Protein AF-A0A3P7FYL8-F1 (afdb_monomer)

Organism: Wuchereria bancrofti (NCBI:txid6293)

pLDDT: mean 84.25, std 17.52, range [26.73, 98.0]

Nearest PDB structures (foldseek):
  4d94-assembly1_A  TM=7.695E-01  e=3.735E-11  Anopheles gambiae
  4lnv-assembly3_C  TM=7.966E-01  e=2.700E-10  Anopheles gambiae
  2pn5-assembly1_A  TM=7.248E-01  e=1.031E-10  Anopheles gambiae
  4lnv-assembly2_B  TM=7.471E-01  e=4.141E-10  Anopheles gambiae
  6ysq-assembly2_F  TM=8.229E-01  e=5.953E-07  Homo sapiens

Secondary structure (DSSP, 8-state):
-HHHHHHHHHHHH--S--EEEEEEEETTEEEEEEEETTTTTS-EEEE-S-TTS--EEEEEEES--EEEEEEE---SPPPS-SSEEEEEEEEEEGGGTEEEEEEEEEE-STT---SSEEEEEEPPTTEEE-GGGHHHHTTSTTEEEEEEETTTTEEEEEES---SSPEEEEEEEEESS--SSPPPEEEEEEESS-TTSEEEEEE--SPPPPHHHH-TTTS----S---------------------EEEEEEE-

InterPro domains:
  IPR009048 Alpha-macroglobulin, receptor-binding [PF07677] (113-203)
  IPR009048 Alpha-macroglobulin, receptor-binding [SM01361] (114-203)
  IPR036595 Alpha-macroglobulin, receptor-binding domain superfamily [G3DSA:2.60.40.690] (84-227)
  IPR036595 Alpha-macroglobulin, receptor-binding domain superfamily [SSF49410] (95-209)
  IPR050473 Alpha-2-macroglobulin/Complement system [PTHR11412] (1-218)

Mean predicted aligned error: 10.81 Å

Radius of gyration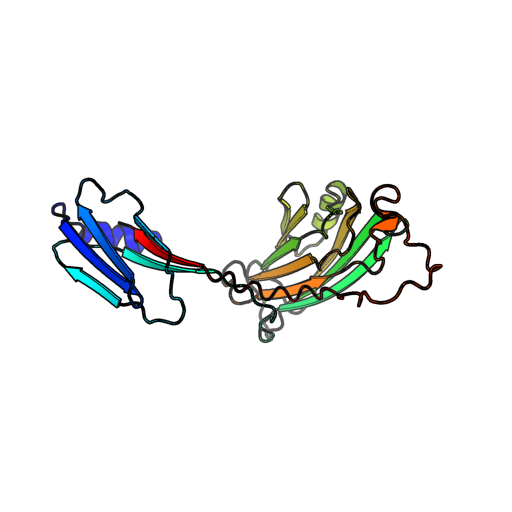: 25.75 Å; Cα contacts (8 Å, |Δi|>4): 480; chains: 1; bounding box: 57×66×54 Å

Sequence (253 aa):
MALQALAAYAARVYSPQLNISIMIMNGADKQNFEVTADNAMVLQSYQLTNLDKGLELNAQGNGIVLAQLQYSYHRTTMRDDVPFYCTKEVRELHSGNRLQLDLCCNYTKLDSRSNMAVAEIDALSGFRFDGDQLNDLMDISDLQRAELDNEDTRMNLYFNPIGSTPVCLSLYTDMVYQISEQKPAQVVLFDYYDPEQQVKTTYTAKQTRSLQDACPECWPAVEANEKSTGILSVRAEASSTISGTKLHVIILF

Foldseek 3Di:
DVVVVVVVVCVVQFDQADWKWKWKDFPPDIDIDTDGNVCQAPKDKDWDDHPVGDIDIDMDDDGDKDKDKDKDFDDPDDDPPFQKDKDWDWDADPNNQKIKIKMKMAGRDPPDWFAKKKKKWFAWPQKFWDPVCLVVCCPQPQWDDWDADDRRRMIMTIGHTGHRGIRIDMTMIGGRADDAPIDWIKMKMARPVHRVRIDIDTDDDPDGDHPCNRPVPVDPDDDPDDPDDDDDPPPPPPPPPVRVIIIMIIMHD

Structure (mmCIF, N/CA/C/O backbone):
data_AF-A0A3P7FYL8-F1
#
_entry.id   AF-A0A3P7FYL8-F1
#
loop_
_atom_site.group_PDB
_atom_site.id
_atom_site.type_symbol
_atom_site.label_atom_id
_atom_site.label_alt_id
_atom_site.label_comp_id
_atom_site.label_asym_id
_atom_site.label_entity_id
_atom_site.label_seq_id
_atom_site.pdbx_PDB_ins_code
_atom_site.Cartn_x
_atom_site.Cartn_y
_atom_site.Cartn_z
_atom_site.occupancy
_atom_site.B_iso_or_equiv
_atom_site.auth_seq_id
_atom_site.auth_comp_id
_atom_site.auth_asym_id
_atom_site.auth_atom_id
_atom_site.pdbx_PDB_model_num
ATOM 1 N N . MET A 1 1 ? -17.908 16.929 8.613 1.00 86.81 1 MET A N 1
ATOM 2 C CA . MET A 1 1 ? -19.304 17.275 8.981 1.00 86.81 1 MET A CA 1
ATOM 3 C C . MET A 1 1 ? -20.110 16.096 9.525 1.00 86.81 1 MET A C 1
ATOM 5 O O . MET A 1 1 ? -20.789 16.285 10.524 1.00 86.81 1 MET A O 1
ATOM 9 N N . ALA A 1 2 ? -20.040 14.893 8.935 1.00 92.94 2 ALA A N 1
ATOM 10 C CA . ALA A 1 2 ? -20.849 13.744 9.376 1.00 92.94 2 ALA A CA 1
ATOM 11 C C . ALA A 1 2 ? -20.708 13.410 10.878 1.00 92.94 2 ALA A C 1
ATOM 13 O O . ALA A 1 2 ? -21.711 13.324 11.581 1.00 92.94 2 ALA A O 1
ATOM 14 N N . LEU A 1 3 ? -19.475 13.321 11.397 1.00 93.00 3 LEU A N 1
ATOM 15 C CA . LEU A 1 3 ? -19.228 13.033 12.820 1.00 93.00 3 LEU A CA 1
ATOM 16 C C . LEU A 1 3 ? -19.794 14.103 13.766 1.00 93.00 3 LEU A C 1
ATOM 18 O O . LEU A 1 3 ? -20.297 13.771 14.832 1.00 93.00 3 LEU A O 1
ATOM 22 N N . GLN A 1 4 ? -19.768 15.378 13.371 1.00 94.00 4 GLN A N 1
ATOM 23 C CA . GLN A 1 4 ? -20.336 16.463 14.176 1.00 94.00 4 GLN A CA 1
ATOM 24 C C . GLN A 1 4 ? -21.862 16.347 14.273 1.00 94.00 4 GLN A C 1
ATOM 26 O O . GLN A 1 4 ? -22.425 16.530 15.350 1.00 94.00 4 GLN A O 1
ATOM 31 N N . ALA A 1 5 ? -22.531 16.020 13.163 1.00 94.81 5 ALA A N 1
ATOM 32 C CA . ALA A 1 5 ? -23.973 15.788 13.155 1.00 94.81 5 ALA A CA 1
ATOM 33 C C . ALA A 1 5 ? -24.348 14.566 14.008 1.00 94.81 5 ALA A C 1
ATOM 35 O O . ALA A 1 5 ? -25.289 14.639 14.797 1.00 94.81 5 ALA A O 1
ATOM 36 N N . LEU A 1 6 ? -23.574 13.479 13.908 1.00 91.81 6 LEU A N 1
ATOM 37 C CA . LEU A 1 6 ? -23.777 12.279 14.719 1.00 91.81 6 LEU A CA 1
ATOM 38 C C . LEU A 1 6 ? -23.573 12.561 16.214 1.00 91.81 6 LEU A C 1
ATOM 40 O O . LEU A 1 6 ? -24.395 12.142 17.019 1.00 91.81 6 LEU A O 1
ATOM 44 N N . ALA A 1 7 ? -22.545 13.328 16.583 1.00 91.56 7 ALA A N 1
ATOM 45 C CA . ALA A 1 7 ? -22.303 13.729 17.969 1.00 91.56 7 ALA A CA 1
ATOM 46 C C . ALA A 1 7 ? -23.435 14.611 18.524 1.00 91.56 7 ALA A C 1
ATOM 48 O O . ALA A 1 7 ? -23.903 14.400 19.642 1.00 91.56 7 ALA A O 1
ATOM 49 N N . ALA A 1 8 ? -23.921 15.574 17.734 1.00 93.69 8 ALA A N 1
ATOM 50 C CA . ALA A 1 8 ? -25.049 16.418 18.122 1.00 93.69 8 ALA A CA 1
ATOM 51 C C . ALA A 1 8 ? -26.346 15.611 18.292 1.00 93.69 8 ALA A C 1
ATOM 53 O O . ALA A 1 8 ? -27.122 15.883 19.208 1.00 93.69 8 ALA A O 1
ATOM 54 N N . TYR A 1 9 ? -26.571 14.611 17.435 1.00 91.25 9 TYR A N 1
ATOM 55 C CA . TYR A 1 9 ? -27.681 13.673 17.570 1.00 91.25 9 TYR A CA 1
ATOM 56 C C . TYR A 1 9 ? -27.527 12.811 18.826 1.00 91.25 9 TYR A C 1
ATOM 58 O O . TYR A 1 9 ? -28.438 12.790 19.649 1.00 91.25 9 TYR A O 1
ATOM 66 N N . ALA A 1 10 ? -26.362 12.186 19.027 1.00 87.75 10 ALA A N 1
ATOM 67 C CA . ALA A 1 10 ? -26.048 11.356 20.190 1.00 87.75 10 ALA A CA 1
ATOM 68 C C . ALA A 1 10 ? -26.296 12.104 21.509 1.00 87.75 10 ALA A C 1
ATOM 70 O O . ALA A 1 10 ? -26.964 11.580 22.395 1.00 87.75 10 ALA A O 1
ATOM 71 N N . ALA A 1 11 ? -25.886 13.374 21.599 1.00 87.88 11 ALA A N 1
ATOM 72 C CA . ALA A 1 11 ? -26.134 14.220 22.768 1.00 87.88 11 ALA A CA 1
ATOM 73 C C . ALA A 1 11 ? -27.629 14.446 23.078 1.00 87.88 11 ALA A C 1
ATOM 75 O O . ALA A 1 11 ? -27.977 14.781 24.208 1.00 87.88 11 ALA A O 1
ATOM 76 N N . ARG A 1 12 ? -28.524 14.291 22.093 1.00 88.69 12 ARG A N 1
ATOM 77 C CA . ARG A 1 12 ? -29.981 14.431 22.266 1.00 88.69 12 ARG A CA 1
ATOM 78 C C . ARG A 1 12 ? -30.679 13.126 22.617 1.00 88.69 12 ARG A C 1
ATOM 80 O O . ARG A 1 12 ? -31.740 13.175 23.230 1.00 88.69 12 ARG A O 1
ATOM 87 N N . VAL A 1 13 ? -30.122 11.996 22.197 1.00 85.94 13 VAL A N 1
ATOM 88 C CA . VAL A 1 13 ? -30.763 10.681 22.328 1.00 85.94 13 VAL A CA 1
ATOM 89 C C . VAL A 1 13 ? -30.134 9.800 23.408 1.00 85.94 13 VAL A C 1
ATOM 91 O O . VAL A 1 13 ? -30.700 8.767 23.756 1.00 85.94 13 VAL A O 1
ATOM 94 N N . TYR A 1 14 ? -28.984 10.206 23.951 1.00 80.81 14 TYR A N 1
ATOM 95 C CA . TYR A 1 14 ? -28.300 9.500 25.027 1.00 80.81 14 TYR A CA 1
ATOM 96 C C . TYR A 1 14 ? -29.210 9.308 26.249 1.00 80.81 14 TYR A C 1
ATOM 98 O O . TYR A 1 14 ? -29.800 10.259 26.767 1.00 80.81 14 TYR A O 1
ATOM 106 N N . SER A 1 15 ? -29.271 8.070 26.738 1.00 78.56 15 SER A N 1
ATOM 107 C CA . SER A 1 15 ? -29.950 7.697 27.977 1.00 78.56 15 SER A CA 1
ATOM 108 C C . SER A 1 15 ? -28.926 7.109 28.950 1.00 78.56 15 SER A C 1
ATOM 110 O O . SER A 1 15 ? -28.210 6.184 28.568 1.00 78.56 15 SER A O 1
ATOM 112 N N . PRO A 1 16 ? -28.867 7.572 30.214 1.00 77.69 16 PRO A N 1
ATOM 113 C CA . PRO A 1 16 ? -27.979 6.988 31.220 1.00 77.69 16 PRO A CA 1
ATOM 114 C C . PRO A 1 16 ? -28.389 5.560 31.620 1.00 77.69 16 PRO A C 1
ATOM 116 O O . PRO A 1 16 ? -27.599 4.838 32.220 1.00 77.69 16 PRO A O 1
ATOM 119 N N . GLN A 1 17 ? -29.621 5.145 31.308 1.00 83.19 17 GLN A N 1
ATOM 120 C CA . GLN A 1 17 ? -30.130 3.801 31.584 1.00 83.19 17 GLN A CA 1
ATOM 121 C C . GLN A 1 17 ? -29.949 2.906 30.354 1.00 83.19 17 GLN A C 1
ATOM 123 O O . GLN A 1 17 ? -30.920 2.586 29.667 1.00 83.19 17 GLN A O 1
ATOM 128 N N . LEU A 1 18 ? -28.698 2.538 30.069 1.00 85.50 18 LEU A N 1
ATOM 129 C CA . LEU A 1 18 ? -28.350 1.618 28.990 1.00 85.50 18 LEU A CA 1
ATOM 130 C C . LEU A 1 18 ? -28.421 0.170 29.492 1.00 85.50 18 LEU A C 1
ATOM 132 O O . LEU A 1 18 ? -27.685 -0.211 30.402 1.00 85.50 18 LEU A O 1
ATOM 136 N N . ASN A 1 19 ? -29.323 -0.614 28.910 1.00 90.38 19 ASN A N 1
ATOM 137 C CA . ASN A 1 19 ? -29.447 -2.050 29.133 1.00 90.38 19 ASN A CA 1
ATOM 138 C C . ASN A 1 19 ? -30.068 -2.689 27.884 1.00 90.38 19 ASN A C 1
ATOM 140 O O . ASN A 1 19 ? -31.291 -2.664 27.726 1.00 90.38 19 ASN A O 1
ATOM 144 N N . ILE A 1 20 ? -29.230 -3.192 26.975 1.00 90.31 20 ILE A N 1
ATOM 145 C CA . ILE A 1 20 ? -29.654 -3.810 25.713 1.00 90.31 20 ILE A CA 1
ATOM 146 C C . ILE A 1 20 ? -28.999 -5.179 25.561 1.00 90.31 20 ILE A C 1
ATOM 148 O O . ILE A 1 20 ? -27.778 -5.291 25.585 1.00 90.31 20 ILE A O 1
ATOM 152 N N . SER A 1 21 ? -29.820 -6.188 25.292 1.00 92.75 21 SER A N 1
ATOM 153 C CA . SER A 1 21 ? -29.399 -7.511 24.846 1.00 92.75 21 SER A CA 1
ATOM 154 C C . SER A 1 21 ? -29.530 -7.606 23.326 1.00 92.75 21 SER A C 1
ATOM 156 O O . SER A 1 21 ? -30.602 -7.345 22.774 1.00 92.75 21 SER A O 1
ATOM 158 N N . ILE A 1 22 ? -28.448 -7.955 22.634 1.00 92.00 22 ILE A N 1
ATOM 159 C CA . ILE A 1 22 ? -28.399 -8.137 21.180 1.00 92.00 22 ILE A CA 1
ATOM 160 C C . ILE A 1 22 ? -28.046 -9.589 20.885 1.00 92.00 22 ILE A C 1
ATOM 162 O O . ILE A 1 22 ? -26.945 -10.042 21.184 1.00 92.00 22 ILE A O 1
ATOM 166 N N . MET A 1 23 ? -28.965 -10.309 20.253 1.00 92.75 23 MET A N 1
ATOM 167 C CA . MET A 1 23 ? -28.769 -11.672 19.778 1.00 92.75 23 MET A CA 1
ATOM 168 C C . MET A 1 23 ? -28.474 -11.661 18.280 1.00 92.75 23 MET A C 1
ATOM 170 O O . MET A 1 23 ? -29.293 -11.213 17.476 1.00 92.75 23 MET A O 1
ATOM 174 N N . ILE A 1 24 ? -27.308 -12.181 17.916 1.00 91.88 24 ILE A N 1
ATOM 175 C CA . ILE A 1 24 ? -26.850 -12.387 16.546 1.00 91.88 24 ILE A CA 1
ATOM 176 C C . ILE A 1 24 ? -27.034 -13.856 16.193 1.00 91.88 24 ILE A C 1
ATOM 178 O O . ILE A 1 24 ? -26.552 -14.728 16.916 1.00 91.88 24 ILE A O 1
ATOM 182 N N . MET A 1 25 ? -27.695 -14.134 15.074 1.00 91.06 25 MET A N 1
ATOM 183 C CA . MET A 1 25 ? -27.858 -15.484 14.543 1.00 91.06 25 MET A CA 1
ATOM 184 C C . MET A 1 25 ? -27.278 -15.559 13.130 1.00 91.06 25 MET A C 1
ATOM 186 O O . MET A 1 25 ? -27.631 -14.765 12.259 1.00 91.06 25 MET A O 1
ATOM 190 N N . ASN A 1 26 ? -26.386 -16.524 12.902 1.00 91.19 26 ASN A N 1
ATOM 191 C CA . ASN A 1 26 ? -25.767 -16.788 11.604 1.00 91.19 26 ASN A CA 1
ATOM 192 C C . ASN A 1 26 ? -25.750 -18.304 11.343 1.00 91.19 26 ASN A C 1
ATOM 194 O O . ASN A 1 26 ? -24.778 -19.010 11.605 1.00 91.19 26 ASN A O 1
ATOM 198 N N . GLY A 1 27 ? -26.879 -18.828 10.858 1.00 87.25 27 GLY A N 1
ATOM 199 C CA . GLY A 1 27 ? -27.088 -20.271 10.723 1.00 87.25 27 GLY A CA 1
ATOM 200 C C . GLY A 1 27 ? -27.333 -20.944 12.078 1.00 87.25 27 GLY A C 1
ATOM 201 O O . GLY A 1 27 ? -28.290 -20.606 12.771 1.00 87.25 27 GLY A O 1
ATOM 202 N N . ALA A 1 28 ? -26.500 -21.926 12.433 1.00 88.44 28 ALA A N 1
ATOM 203 C CA . ALA A 1 28 ? -26.574 -22.594 13.737 1.00 88.44 28 ALA A CA 1
ATOM 204 C C . ALA A 1 28 ? -25.920 -21.771 14.860 1.00 88.44 28 ALA A C 1
ATOM 206 O O . ALA A 1 28 ? -26.225 -21.983 16.035 1.00 88.44 28 ALA A O 1
ATOM 207 N N . ASP A 1 29 ? -25.048 -20.831 14.492 1.00 89.56 29 ASP A N 1
ATOM 208 C CA . ASP A 1 29 ? -24.284 -20.039 15.440 1.00 89.56 29 ASP A CA 1
ATOM 209 C C . ASP A 1 29 ? -25.134 -18.903 16.006 1.00 89.56 29 ASP A C 1
ATOM 211 O O . ASP A 1 29 ? -25.834 -18.188 15.279 1.00 89.56 29 ASP A O 1
ATOM 215 N N . LYS A 1 30 ? -25.076 -18.761 17.332 1.00 91.00 30 LYS A N 1
ATOM 216 C CA . LYS A 1 30 ? -25.771 -17.725 18.091 1.00 91.00 30 LYS A CA 1
ATOM 217 C C . LYS A 1 30 ? -24.779 -17.027 19.003 1.00 91.00 30 LYS A C 1
ATOM 219 O O . LYS A 1 30 ? -24.086 -17.694 19.767 1.00 91.00 30 LYS A O 1
ATOM 224 N N . GLN A 1 31 ? -24.759 -15.703 18.955 1.00 91.81 31 GLN A N 1
ATOM 225 C CA . GLN A 1 31 ? -23.942 -14.879 19.834 1.00 91.81 31 GLN A CA 1
ATOM 226 C C . GLN A 1 31 ? -24.817 -13.826 20.502 1.00 91.81 31 GLN A C 1
ATOM 228 O O . GLN A 1 31 ? -25.506 -13.076 19.818 1.00 91.81 31 GLN A O 1
ATOM 233 N N . ASN A 1 32 ? -24.751 -13.744 21.829 1.00 92.12 32 ASN A N 1
ATOM 234 C CA . ASN A 1 32 ? -25.432 -12.703 22.589 1.00 92.12 32 ASN A CA 1
ATOM 235 C C . ASN A 1 32 ? -24.426 -11.651 23.051 1.00 92.12 32 ASN A C 1
ATOM 237 O O . ASN A 1 32 ? -23.332 -11.984 23.511 1.00 92.12 32 ASN A O 1
ATOM 241 N N . PHE A 1 33 ? -24.825 -10.391 22.957 1.00 91.44 33 PHE A N 1
ATOM 242 C CA . PHE A 1 33 ? -24.126 -9.243 23.508 1.00 91.44 33 PHE A CA 1
ATOM 243 C C . PHE A 1 33 ? -25.031 -8.554 24.513 1.00 91.44 33 PHE A C 1
ATOM 245 O O . PHE A 1 33 ? -26.138 -8.156 24.171 1.00 91.44 33 PHE A O 1
ATOM 252 N N . GLU A 1 34 ? -24.547 -8.396 25.736 1.00 91.19 34 GLU A N 1
ATOM 253 C CA . GLU A 1 34 ? -25.220 -7.609 26.764 1.00 91.19 34 GLU A CA 1
ATOM 254 C C . GLU A 1 34 ? -24.495 -6.279 26.893 1.00 91.19 34 GLU A C 1
ATOM 256 O O . GLU A 1 34 ? -23.290 -6.242 27.148 1.00 91.19 34 GLU A O 1
ATOM 261 N N . VAL A 1 35 ? -25.225 -5.192 26.695 1.00 89.00 35 VAL A N 1
ATOM 262 C CA . VAL A 1 35 ? -24.707 -3.831 26.707 1.00 89.00 35 VAL A CA 1
ATOM 263 C C . VAL A 1 35 ? -25.305 -3.097 27.899 1.00 89.00 35 VAL A C 1
ATOM 265 O O . VAL A 1 35 ? -26.510 -2.852 27.949 1.00 89.00 35 VAL A O 1
ATOM 268 N N . THR A 1 36 ? -24.452 -2.712 28.840 1.00 88.75 36 THR A N 1
ATOM 269 C CA . THR A 1 36 ? -24.786 -1.938 30.037 1.00 88.75 36 THR A CA 1
ATOM 270 C C . THR A 1 36 ? -23.957 -0.658 30.087 1.00 88.75 36 THR A C 1
ATOM 272 O O . THR A 1 36 ? -22.972 -0.518 29.367 1.00 88.75 36 THR A O 1
ATOM 275 N N . ALA A 1 37 ? -24.308 0.281 30.968 1.00 86.50 37 ALA A N 1
ATOM 276 C CA . ALA A 1 37 ? -23.524 1.507 31.161 1.00 86.50 37 ALA A CA 1
ATOM 277 C C . ALA A 1 37 ? -22.035 1.246 31.492 1.00 86.50 37 ALA A C 1
ATOM 279 O O . ALA A 1 37 ? -21.186 2.065 31.149 1.00 86.50 37 ALA A O 1
ATOM 280 N N . ASP A 1 38 ? -21.711 0.099 32.100 1.00 87.06 38 ASP A N 1
ATOM 281 C CA . ASP A 1 38 ? -20.341 -0.263 32.489 1.00 87.06 38 ASP A CA 1
ATOM 282 C C . ASP A 1 38 ? -19.474 -0.716 31.304 1.00 87.06 38 ASP A C 1
ATOM 284 O O . ASP A 1 38 ? -18.256 -0.544 31.324 1.00 87.06 38 ASP A O 1
ATOM 288 N N . ASN A 1 39 ? -20.082 -1.304 30.266 1.00 88.62 39 ASN A N 1
ATOM 289 C CA . ASN A 1 39 ? -19.370 -1.794 29.081 1.00 88.62 39 ASN A CA 1
ATOM 290 C C . ASN A 1 39 ? -19.687 -1.001 27.803 1.00 88.62 39 ASN A C 1
ATOM 292 O O . ASN A 1 39 ? -19.140 -1.310 26.746 1.00 88.62 39 ASN A O 1
ATOM 296 N N . ALA A 1 40 ? -20.477 0.068 27.926 1.00 80.88 40 ALA A N 1
ATOM 297 C CA . ALA A 1 40 ? -20.888 0.976 26.861 1.00 80.88 40 ALA A CA 1
ATOM 298 C C . ALA A 1 40 ? -19.744 1.730 26.173 1.00 80.88 40 ALA A C 1
ATOM 300 O O . ALA A 1 40 ? -20.001 2.583 2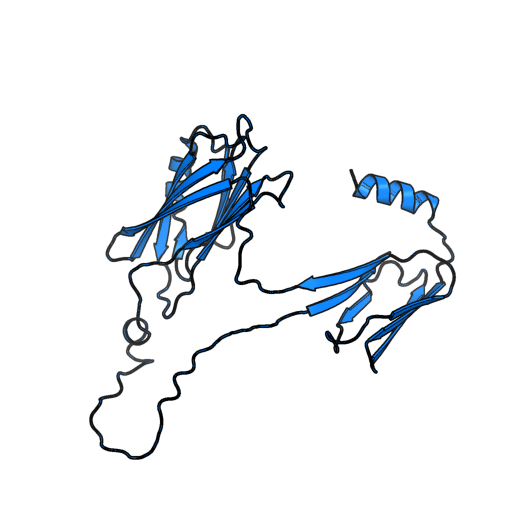5.351 1.00 80.88 40 ALA A O 1
ATOM 301 N N . MET A 1 41 ? -18.477 1.517 26.510 1.00 80.56 41 MET A N 1
ATOM 302 C CA . MET A 1 41 ? -17.349 2.081 25.751 1.00 80.56 41 MET A CA 1
ATOM 303 C C . MET A 1 41 ? -16.382 0.994 25.275 1.00 80.56 41 MET A C 1
ATOM 305 O O . MET A 1 41 ? -15.355 1.289 24.666 1.00 80.56 41 MET A O 1
ATOM 309 N N . VAL A 1 42 ? -16.694 -0.272 25.559 1.00 85.44 42 VAL A N 1
ATOM 310 C CA . VAL A 1 42 ? -15.826 -1.412 25.280 1.00 85.44 42 VAL A CA 1
ATOM 311 C C . VAL A 1 42 ? -16.265 -2.066 23.983 1.00 85.44 42 VAL A C 1
ATOM 313 O O . VAL A 1 42 ? -17.350 -2.629 23.911 1.00 85.44 42 VAL A O 1
ATOM 316 N N . LEU A 1 43 ? -15.395 -2.047 22.977 1.00 85.81 43 LEU A N 1
ATOM 317 C CA . LEU A 1 43 ? -15.640 -2.688 21.689 1.00 85.81 43 LEU A CA 1
ATOM 318 C C . LEU A 1 43 ? -16.112 -4.141 21.857 1.00 85.81 43 LEU A C 1
ATOM 320 O O . LEU A 1 43 ? -15.390 -4.978 22.399 1.00 85.81 43 LEU A O 1
ATOM 324 N N . GLN A 1 44 ? -17.294 -4.443 21.325 1.00 86.19 44 GLN A N 1
ATOM 325 C CA . GLN A 1 44 ? -17.815 -5.802 21.225 1.00 86.19 44 GLN A CA 1
ATOM 326 C C . GLN A 1 44 ? -17.771 -6.228 19.759 1.00 86.19 44 GLN A C 1
ATOM 328 O O . GLN A 1 44 ? -18.279 -5.516 18.888 1.00 86.19 44 GLN A O 1
ATOM 333 N N . SER A 1 45 ? -17.142 -7.369 19.471 1.00 89.69 45 SER A N 1
ATOM 334 C CA . SER A 1 45 ? -17.048 -7.869 18.100 1.00 89.69 45 SER A CA 1
ATOM 335 C C . SER A 1 45 ? -17.301 -9.365 17.998 1.00 89.69 45 SER A C 1
ATOM 337 O O . SER A 1 45 ? -16.971 -10.128 18.904 1.00 89.69 45 SER A O 1
ATOM 339 N N . TYR A 1 46 ? -17.907 -9.773 16.886 1.00 88.75 46 TYR A N 1
ATOM 340 C CA . TYR A 1 46 ? -18.146 -11.174 16.560 1.00 88.75 46 TYR A CA 1
ATOM 341 C C . TYR A 1 46 ? -17.749 -11.452 15.115 1.00 88.75 46 TYR A C 1
ATOM 343 O O . TYR A 1 46 ? -18.203 -10.766 14.194 1.00 88.75 46 TYR A O 1
ATOM 351 N N . GLN A 1 47 ? -16.907 -12.465 14.920 1.00 89.19 47 GLN A N 1
ATOM 352 C CA . GLN A 1 47 ? -16.542 -12.940 13.594 1.00 89.19 47 GLN A CA 1
ATOM 353 C C . GLN A 1 47 ? -17.563 -13.977 13.128 1.00 89.19 47 GLN A C 1
ATOM 355 O O . GLN A 1 47 ? -17.758 -14.997 13.785 1.00 89.19 47 GLN A O 1
ATOM 360 N N . LEU A 1 48 ? -18.179 -13.727 11.972 1.00 87.75 48 LEU A N 1
ATOM 361 C CA . LEU A 1 48 ? -19.107 -14.684 11.377 1.00 87.75 48 LEU A CA 1
ATOM 362 C C .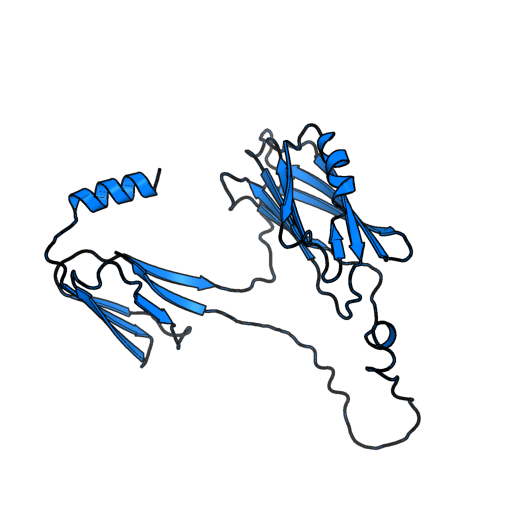 LEU A 1 48 ? -18.355 -15.896 10.824 1.00 87.75 48 LEU A C 1
ATOM 364 O O . LEU A 1 48 ? -17.310 -15.765 10.183 1.00 87.75 48 LEU A O 1
ATOM 368 N N . THR A 1 49 ? -18.928 -17.068 11.055 1.00 86.19 49 THR A N 1
ATOM 369 C CA . THR A 1 49 ? -18.440 -18.382 10.620 1.00 86.19 49 THR A CA 1
ATOM 370 C C . THR A 1 49 ? -19.091 -18.814 9.307 1.00 86.19 49 THR A C 1
ATOM 372 O O . THR A 1 49 ? -18.406 -19.325 8.424 1.00 86.19 49 THR A O 1
ATOM 375 N N . ASN A 1 50 ? -20.397 -18.571 9.143 1.00 85.00 50 ASN A N 1
ATOM 376 C CA . ASN A 1 50 ? -21.181 -19.013 7.991 1.00 85.00 50 ASN A CA 1
ATOM 377 C C . ASN A 1 50 ? -21.500 -17.839 7.057 1.00 85.00 50 ASN A C 1
ATOM 379 O O . ASN A 1 50 ? -22.574 -17.237 7.119 1.00 85.00 50 ASN A O 1
ATOM 383 N N . LEU A 1 51 ? -20.578 -17.541 6.143 1.00 84.50 51 LEU A N 1
ATOM 384 C CA . LEU A 1 51 ? -20.729 -16.438 5.183 1.00 84.50 51 LEU A CA 1
ATOM 385 C C . LEU A 1 51 ? -21.848 -16.665 4.150 1.00 84.50 51 LEU A C 1
ATOM 387 O O . LEU A 1 51 ? -22.364 -15.701 3.594 1.00 84.50 51 LEU A O 1
ATOM 391 N N . ASP A 1 52 ? -22.257 -17.919 3.936 1.00 85.31 52 ASP A N 1
ATOM 392 C CA . ASP A 1 52 ? -23.338 -18.287 3.008 1.00 85.31 52 ASP A CA 1
ATOM 393 C C . ASP A 1 52 ? -24.738 -18.222 3.645 1.00 85.31 52 ASP A C 1
ATOM 395 O O . ASP A 1 52 ? -25.749 -18.490 2.988 1.00 85.31 52 ASP A O 1
ATOM 399 N N . LYS A 1 53 ? -24.826 -17.937 4.949 1.00 88.19 53 LYS A N 1
ATOM 400 C CA . LYS A 1 53 ? -26.092 -17.854 5.685 1.00 88.19 53 LYS A CA 1
ATOM 401 C C . LYS A 1 53 ? -26.451 -16.402 5.963 1.00 88.19 53 LYS A C 1
ATOM 403 O O . LYS A 1 53 ? -25.586 -15.559 6.176 1.00 88.19 53 LYS A O 1
ATOM 408 N N . GLY A 1 54 ? -27.755 -16.133 6.001 1.00 87.50 54 GLY A N 1
ATOM 409 C CA . GLY A 1 54 ? -28.272 -14.843 6.444 1.00 87.50 54 GLY A CA 1
ATOM 410 C C . GLY A 1 54 ? -27.806 -14.499 7.862 1.00 87.50 54 GLY A C 1
ATOM 411 O O . GLY A 1 54 ? -27.487 -15.380 8.665 1.00 87.50 54 GLY A O 1
ATOM 412 N N . LEU A 1 55 ? -27.765 -13.201 8.142 1.00 90.06 55 LEU A N 1
ATOM 413 C CA . LEU A 1 55 ? -27.482 -12.639 9.455 1.00 90.06 55 LEU A CA 1
ATOM 414 C C . LEU A 1 55 ? -28.784 -12.066 10.019 1.00 90.06 55 LEU A C 1
ATOM 416 O O . LEU A 1 55 ? -29.364 -11.165 9.415 1.00 90.06 55 LEU A O 1
ATOM 420 N N . GLU A 1 56 ? -29.224 -12.563 11.170 1.00 90.56 56 GLU A N 1
ATOM 421 C CA . GLU A 1 56 ? -30.363 -12.008 11.906 1.00 90.56 56 GLU A CA 1
ATOM 422 C C . GLU A 1 56 ? -29.863 -11.336 13.188 1.00 90.56 56 GLU A C 1
ATOM 424 O O . GLU A 1 56 ? -29.051 -11.901 13.924 1.00 90.56 56 GLU A O 1
ATOM 429 N N . LEU A 1 57 ? -30.339 -10.116 13.444 1.00 90.69 57 LEU A N 1
ATOM 430 C CA . LEU A 1 57 ? -29.991 -9.307 14.611 1.00 90.69 57 LEU A CA 1
ATOM 431 C C . LEU A 1 57 ? -31.276 -8.954 15.359 1.00 90.69 57 LEU A C 1
ATOM 433 O O . LEU A 1 57 ? -32.124 -8.241 14.828 1.00 90.69 57 LEU A O 1
ATOM 437 N N . ASN A 1 58 ? -31.406 -9.431 16.595 1.00 92.44 58 ASN A N 1
ATOM 438 C CA . ASN A 1 58 ? -32.533 -9.123 17.468 1.00 92.44 58 ASN A CA 1
ATOM 439 C C . ASN A 1 58 ? -32.036 -8.356 18.690 1.00 92.44 58 ASN A C 1
ATOM 441 O O . ASN A 1 58 ? -31.253 -8.890 19.469 1.00 92.44 58 ASN A O 1
ATOM 445 N N . ALA A 1 59 ? -32.504 -7.122 18.866 1.00 91.75 59 ALA A N 1
ATOM 446 C CA . ALA A 1 59 ? -32.168 -6.284 20.012 1.00 91.75 59 ALA A CA 1
ATOM 447 C C . ALA A 1 59 ? -33.384 -6.112 20.930 1.00 91.75 59 ALA A C 1
ATOM 449 O O . ALA A 1 59 ? -34.493 -5.858 20.458 1.00 91.75 59 ALA A O 1
ATOM 450 N N . GLN A 1 60 ? -33.179 -6.241 22.239 1.00 93.12 60 GLN A N 1
ATOM 451 C CA . GLN A 1 60 ? -34.207 -6.057 23.263 1.00 93.12 60 GLN A CA 1
ATOM 452 C C . GLN A 1 60 ? -33.639 -5.251 24.431 1.00 93.12 60 GLN A C 1
ATOM 454 O O . GLN A 1 60 ? -32.508 -5.486 24.843 1.00 93.12 60 GLN A O 1
ATOM 459 N N . GLY A 1 61 ? -34.418 -4.317 24.981 1.00 91.38 61 GLY A N 1
ATOM 460 C CA . GLY A 1 61 ? -34.012 -3.509 26.134 1.00 91.38 61 GLY A CA 1
ATOM 461 C C . GLY A 1 61 ? -34.219 -2.009 25.930 1.00 91.38 61 GLY A C 1
ATOM 462 O O . GLY A 1 61 ? -35.072 -1.597 25.145 1.00 91.38 61 GLY A O 1
ATOM 463 N N . ASN A 1 62 ? -33.457 -1.196 26.663 1.00 87.56 62 ASN A N 1
ATOM 464 C CA . ASN A 1 62 ? -33.518 0.264 26.630 1.00 87.56 62 ASN A CA 1
ATOM 465 C C . ASN A 1 62 ? -32.132 0.857 26.360 1.00 87.56 62 ASN A C 1
ATOM 467 O O . ASN A 1 62 ? -31.166 0.534 27.051 1.00 87.56 62 ASN A O 1
ATOM 471 N N . GLY A 1 63 ? -32.040 1.734 25.364 1.00 86.00 63 GLY A N 1
ATOM 472 C CA . GLY A 1 63 ? -30.790 2.368 24.975 1.00 86.00 63 GLY A CA 1
ATOM 473 C C . GLY A 1 63 ? -30.659 2.570 23.473 1.00 86.00 63 GLY A C 1
ATOM 474 O O . GLY A 1 63 ? -31.606 2.371 22.713 1.00 86.00 63 GLY A O 1
ATOM 475 N N . ILE A 1 64 ? -29.452 2.932 23.049 1.00 83.50 64 ILE A N 1
ATOM 476 C CA . ILE A 1 64 ? -29.078 3.062 21.642 1.00 83.50 64 ILE A CA 1
ATOM 477 C C . ILE A 1 64 ? -27.749 2.355 21.451 1.00 83.50 64 ILE A C 1
ATOM 479 O O . ILE A 1 64 ? -26.850 2.492 22.274 1.00 83.50 64 ILE A O 1
ATOM 483 N N . VAL A 1 65 ? -27.651 1.584 20.373 1.00 83.00 65 VAL A N 1
ATOM 484 C CA . VAL A 1 65 ? -26.448 0.839 20.012 1.00 83.00 65 VAL A CA 1
ATOM 485 C C . VAL A 1 65 ? -26.214 0.973 18.513 1.00 83.00 65 VAL A C 1
ATOM 487 O O . VAL A 1 65 ? -27.159 0.885 17.725 1.00 83.00 65 VAL A O 1
ATOM 490 N N . LEU A 1 66 ? -24.957 1.164 18.113 1.00 85.31 66 LEU A N 1
ATOM 491 C CA . LEU A 1 66 ? -24.541 1.162 16.717 1.00 85.31 66 LEU A CA 1
ATOM 492 C C . LEU A 1 66 ? -23.955 -0.207 16.361 1.00 85.31 66 LEU A C 1
ATOM 494 O O . LEU A 1 66 ? -22.820 -0.511 16.714 1.00 85.31 66 LEU A O 1
ATOM 498 N N . ALA A 1 67 ? -24.712 -1.023 15.630 1.00 86.75 67 ALA A N 1
ATOM 499 C CA . ALA A 1 67 ? -24.209 -2.268 15.055 1.00 86.75 67 ALA A CA 1
ATOM 500 C C . ALA A 1 67 ? -23.711 -2.028 13.622 1.00 86.75 67 ALA A C 1
ATOM 502 O O . ALA A 1 67 ? -24.439 -1.504 12.779 1.00 86.75 67 ALA A O 1
ATOM 503 N N . GLN A 1 68 ? -22.473 -2.420 13.339 1.00 89.38 68 GLN A N 1
ATOM 504 C CA . GLN A 1 68 ? -21.829 -2.293 12.035 1.00 89.38 68 GLN A CA 1
ATOM 505 C C . GLN A 1 68 ? -21.409 -3.661 11.520 1.00 89.38 68 GLN A C 1
ATOM 507 O O . GLN A 1 68 ? -20.844 -4.457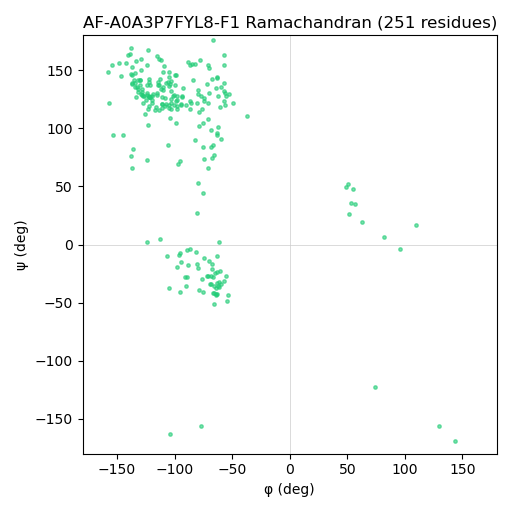 12.263 1.00 89.38 68 GLN A O 1
ATOM 512 N N . LEU A 1 69 ? -21.637 -3.912 10.233 1.00 88.94 69 LEU A N 1
ATOM 513 C CA . LEU A 1 69 ? -21.107 -5.083 9.549 1.00 88.94 69 LEU A CA 1
ATOM 514 C C . LEU A 1 69 ? -19.911 -4.672 8.694 1.00 88.94 69 LEU A C 1
ATOM 516 O O . LEU A 1 69 ? -20.053 -3.901 7.748 1.00 88.94 69 LEU A O 1
ATOM 520 N N . GLN A 1 70 ? -18.739 -5.198 9.020 1.00 89.38 70 GLN A N 1
ATOM 521 C CA . GLN A 1 70 ? -17.509 -4.961 8.279 1.00 89.38 70 GLN A CA 1
AT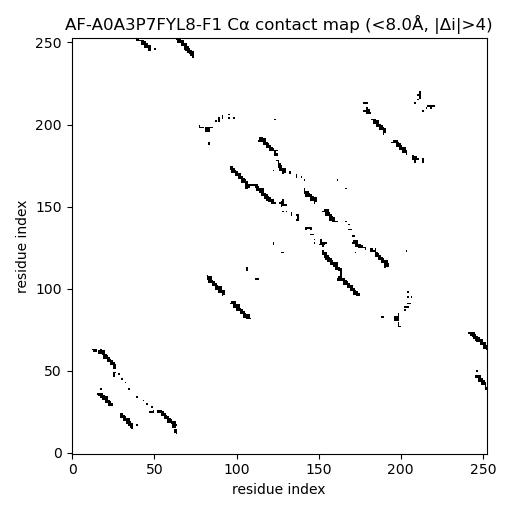OM 522 C C . GLN A 1 70 ? -17.155 -6.188 7.458 1.00 89.38 70 GLN A C 1
ATOM 524 O O . GLN A 1 70 ? -17.228 -7.303 7.965 1.00 89.38 70 GLN A O 1
ATOM 529 N N . TYR A 1 71 ? -16.755 -5.979 6.207 1.00 87.44 71 TYR A N 1
ATOM 530 C CA . TYR A 1 71 ? -16.312 -7.037 5.313 1.00 87.44 71 TYR A CA 1
ATOM 531 C C . TYR A 1 71 ? -15.039 -6.618 4.583 1.00 87.44 71 TYR A C 1
ATOM 533 O O . TYR A 1 71 ? -14.888 -5.466 4.183 1.00 87.44 71 TYR A O 1
ATOM 541 N N . SER A 1 72 ? -14.123 -7.562 4.402 1.00 87.19 72 SER A N 1
ATOM 542 C CA . SER A 1 72 ? -12.926 -7.388 3.576 1.00 87.19 72 SER A CA 1
ATOM 543 C C . SER A 1 72 ? -12.914 -8.455 2.496 1.00 87.19 72 SER A C 1
ATOM 545 O O . SER A 1 72 ? -13.354 -9.567 2.753 1.00 87.19 72 SER A O 1
ATOM 547 N N . TYR A 1 73 ? -12.479 -8.130 1.284 1.00 86.06 73 TYR A N 1
ATOM 548 C CA . TYR A 1 73 ? -12.483 -9.054 0.153 1.00 86.06 73 TYR A CA 1
ATOM 549 C C . TYR A 1 73 ? -11.413 -8.660 -0.864 1.00 86.06 73 TYR A C 1
ATOM 551 O O . TYR A 1 73 ? -11.037 -7.494 -0.971 1.00 86.06 73 TYR A O 1
ATOM 559 N N . HIS A 1 74 ? -10.940 -9.640 -1.632 1.00 85.25 74 HIS A N 1
ATOM 560 C CA . HIS A 1 74 ? -9.989 -9.416 -2.716 1.00 85.25 74 HIS A CA 1
ATOM 561 C C . HIS A 1 74 ? -10.730 -9.380 -4.049 1.00 85.25 74 HIS A C 1
ATOM 563 O O . HIS A 1 74 ? -11.603 -10.208 -4.312 1.00 85.25 74 HIS A O 1
ATOM 569 N N . ARG A 1 75 ? -10.367 -8.426 -4.906 1.00 81.50 75 ARG A N 1
ATOM 570 C CA . ARG A 1 75 ? -10.880 -8.316 -6.273 1.00 81.50 75 ARG A CA 1
ATOM 571 C C . ARG A 1 75 ? -9.726 -8.359 -7.252 1.00 81.50 75 ARG A C 1
ATOM 573 O O . ARG A 1 75 ? -8.705 -7.721 -7.027 1.00 81.50 75 ARG A O 1
ATOM 580 N N . THR A 1 76 ? -9.931 -9.059 -8.357 1.00 75.62 76 THR A N 1
ATOM 581 C CA . THR A 1 76 ? -8.992 -9.095 -9.484 1.00 75.62 76 THR A CA 1
ATOM 582 C C . THR A 1 76 ? -9.381 -8.126 -10.598 1.00 75.62 76 THR A C 1
ATOM 584 O O . THR A 1 76 ? -8.534 -7.765 -11.407 1.00 75.62 76 THR A O 1
ATOM 587 N N . THR A 1 77 ? -10.644 -7.688 -10.642 1.00 70.06 77 THR A N 1
ATOM 588 C CA . THR A 1 77 ? -11.159 -6.761 -11.656 1.00 70.06 77 THR A CA 1
ATOM 589 C C . THR A 1 77 ? -11.307 -5.350 -11.100 1.00 70.06 77 THR A C 1
ATOM 591 O O . THR A 1 77 ? -11.888 -5.139 -10.026 1.00 70.06 77 THR A O 1
ATOM 594 N N . MET A 1 78 ? -10.793 -4.384 -11.858 1.00 69.38 78 MET A N 1
ATOM 595 C CA . MET A 1 78 ? -10.961 -2.956 -11.601 1.00 69.38 78 MET A CA 1
ATOM 596 C C . MET A 1 78 ? -12.247 -2.460 -12.280 1.00 69.38 78 MET A C 1
ATOM 598 O O . MET A 1 78 ? -12.770 -3.115 -13.179 1.00 69.38 78 MET A O 1
ATOM 602 N N . ARG A 1 79 ? -12.822 -1.351 -11.797 1.00 70.00 79 ARG A N 1
ATOM 603 C CA . ARG A 1 79 ? -13.907 -0.674 -12.524 1.00 70.00 79 ARG A CA 1
ATOM 604 C C . ARG A 1 79 ? -13.272 0.104 -13.672 1.00 70.00 79 ARG A C 1
ATOM 606 O O . ARG A 1 79 ? -12.374 0.898 -13.415 1.00 70.00 79 ARG A O 1
ATOM 613 N N . ASP A 1 80 ? -13.771 -0.101 -14.883 1.00 63.62 80 ASP A N 1
ATOM 614 C CA . ASP A 1 80 ? -13.246 0.575 -16.075 1.00 63.62 80 ASP A CA 1
ATOM 615 C C . ASP A 1 80 ? -13.927 1.931 -16.337 1.00 63.62 80 ASP A C 1
ATOM 617 O O . ASP A 1 80 ? -13.385 2.768 -17.052 1.00 63.62 80 ASP A O 1
ATOM 621 N N . ASP A 1 81 ? -15.098 2.176 -15.738 1.00 66.69 81 ASP A N 1
ATOM 622 C CA . ASP A 1 81 ? -15.904 3.381 -15.973 1.00 66.69 81 ASP A CA 1
ATOM 623 C C . ASP A 1 81 ? -15.657 4.449 -14.901 1.00 66.69 81 ASP A C 1
ATOM 625 O O . ASP A 1 81 ? -16.478 4.702 -14.017 1.00 66.69 81 ASP A O 1
ATOM 629 N N . VAL A 1 82 ? -14.455 5.016 -14.928 1.00 80.88 82 VAL A N 1
ATOM 630 C CA . VAL A 1 82 ? -14.015 6.062 -14.001 1.00 80.88 82 VAL A CA 1
ATOM 631 C C . VAL A 1 82 ? -13.324 7.186 -14.762 1.00 80.88 82 VAL A C 1
ATOM 633 O O . VAL A 1 82 ? -12.678 6.948 -15.782 1.00 80.88 82 VAL A O 1
ATOM 636 N N . PRO A 1 83 ? -13.433 8.434 -14.287 1.00 90.31 83 PRO A N 1
ATOM 637 C CA . PRO A 1 83 ? -13.024 9.592 -15.065 1.00 90.31 83 PRO A CA 1
ATOM 638 C C . PRO A 1 83 ? -11.515 9.872 -15.035 1.00 90.31 83 PRO A C 1
ATOM 640 O O . PRO A 1 83 ? -11.105 11.013 -15.210 1.00 90.31 83 PRO A O 1
ATOM 643 N N . PHE A 1 84 ? -10.685 8.854 -14.822 1.00 93.69 84 PHE A N 1
ATOM 644 C CA . PHE A 1 84 ? -9.231 8.947 -14.884 1.00 93.69 84 PHE A CA 1
ATOM 645 C C . PHE A 1 84 ? -8.691 7.933 -15.883 1.00 93.69 84 PHE A C 1
ATOM 647 O O . PHE A 1 84 ? -9.098 6.772 -15.885 1.00 93.69 84 PHE A O 1
ATOM 654 N N . TYR A 1 85 ? -7.729 8.356 -16.695 1.00 93.25 85 TYR A N 1
ATOM 655 C CA . TYR A 1 85 ? -6.995 7.478 -17.594 1.00 93.25 85 TYR A CA 1
ATOM 656 C C . TYR A 1 85 ? -5.500 7.674 -17.381 1.00 93.25 85 TYR A C 1
ATOM 658 O O . TYR A 1 85 ? -5.017 8.803 -17.349 1.00 93.25 85 TYR A O 1
ATOM 666 N N . CYS A 1 86 ? -4.774 6.568 -17.218 1.00 93.81 86 CYS A N 1
ATOM 667 C CA . CYS A 1 86 ? -3.335 6.581 -16.996 1.00 93.81 86 CYS A CA 1
ATOM 668 C C . CYS A 1 86 ? -2.628 5.592 -17.921 1.00 93.81 86 CYS A C 1
ATOM 670 O O . CYS A 1 86 ? -2.974 4.408 -17.972 1.00 93.81 86 CYS A O 1
ATOM 672 N N . THR A 1 87 ? -1.578 6.055 -18.590 1.00 94.88 87 THR A N 1
ATOM 673 C CA . THR A 1 87 ? -0.611 5.202 -19.284 1.00 94.88 87 THR A CA 1
ATOM 674 C C . THR A 1 87 ? 0.632 5.031 -18.429 1.00 94.88 87 THR A C 1
ATOM 676 O O . THR A 1 87 ? 1.041 5.958 -17.733 1.00 94.88 87 THR A O 1
ATOM 679 N N . LYS A 1 88 ? 1.241 3.849 -18.505 1.00 94.81 88 LYS A N 1
ATOM 680 C CA . LYS A 1 88 ? 2.436 3.484 -17.744 1.00 94.81 88 LYS A CA 1
ATOM 681 C C . LYS A 1 88 ? 3.452 2.809 -18.656 1.00 94.81 88 LYS A C 1
ATOM 683 O O . LYS A 1 88 ? 3.070 1.949 -19.453 1.00 94.81 88 LYS A O 1
ATOM 688 N N . GLU A 1 89 ? 4.720 3.145 -18.495 1.00 96.69 89 GLU A N 1
ATOM 689 C CA . GLU A 1 89 ? 5.839 2.474 -19.150 1.00 96.69 89 GLU A CA 1
ATOM 690 C C . GLU A 1 89 ? 6.924 2.162 -18.116 1.00 96.69 89 GLU A C 1
ATOM 692 O O . GLU A 1 89 ? 7.263 3.000 -17.288 1.00 96.69 89 GLU A O 1
ATOM 697 N N . VAL A 1 90 ? 7.447 0.933 -18.143 1.00 96.75 90 VAL A N 1
ATOM 698 C CA . VAL A 1 90 ? 8.516 0.492 -17.236 1.00 96.75 90 VAL A CA 1
ATOM 699 C C . VAL A 1 90 ? 9.794 0.291 -18.038 1.00 96.75 90 VAL A C 1
ATOM 701 O O . VAL A 1 90 ? 9.844 -0.540 -18.957 1.00 96.75 90 VAL A O 1
ATOM 704 N N . ARG A 1 91 ? 10.836 1.034 -17.665 1.00 96.62 91 ARG A N 1
ATOM 705 C CA . ARG A 1 91 ? 12.188 0.937 -18.216 1.00 96.62 91 ARG A CA 1
ATOM 706 C C . ARG A 1 91 ? 13.142 0.392 -17.161 1.00 96.62 91 ARG A C 1
ATOM 708 O O . ARG A 1 91 ? 13.143 0.829 -16.015 1.00 96.62 91 ARG A O 1
ATOM 715 N N . GLU A 1 92 ? 13.963 -0.571 -17.560 1.00 94.88 92 GLU A N 1
ATOM 716 C CA . GLU A 1 92 ? 14.962 -1.191 -16.691 1.00 94.88 92 GLU A CA 1
ATOM 717 C C . GLU A 1 92 ? 16.329 -0.563 -16.950 1.00 94.88 92 GLU A C 1
ATOM 719 O O . GLU A 1 92 ? 16.825 -0.560 -18.077 1.00 94.88 92 GLU A O 1
ATOM 724 N N . LEU A 1 93 ? 16.931 -0.029 -15.895 1.00 94.62 93 LEU A N 1
ATOM 725 C CA . LEU A 1 93 ? 18.240 0.608 -15.879 1.00 94.62 93 LEU A CA 1
ATOM 726 C C . LEU A 1 93 ? 19.209 -0.258 -15.063 1.00 94.62 93 LEU A C 1
ATOM 728 O O . LEU A 1 93 ? 18.794 -1.075 -14.239 1.00 94.62 93 LEU A O 1
ATOM 732 N N . HIS A 1 94 ? 20.515 -0.093 -15.287 1.00 93.06 94 HIS A N 1
ATOM 733 C CA . HIS A 1 94 ? 21.563 -0.797 -14.529 1.00 93.06 94 HIS A CA 1
ATOM 734 C C . HIS A 1 94 ? 21.329 -2.319 -14.428 1.00 93.06 94 HIS A C 1
ATOM 736 O O . HIS A 1 94 ? 21.342 -2.890 -13.338 1.00 93.06 94 HIS A O 1
ATOM 742 N N . SER A 1 95 ? 21.063 -2.970 -15.566 1.00 88.62 95 SER A N 1
ATOM 743 C CA . SER A 1 95 ? 20.778 -4.415 -15.641 1.00 88.62 95 SER A CA 1
ATOM 744 C C . SER A 1 95 ? 19.592 -4.865 -14.773 1.00 88.62 95 SER A C 1
ATOM 746 O O . SER A 1 95 ? 19.634 -5.949 -14.197 1.00 88.62 95 SER A O 1
ATOM 748 N N . GLY A 1 96 ? 18.566 -4.014 -14.646 1.00 90.06 96 GLY A N 1
ATOM 749 C CA . GLY A 1 96 ? 17.346 -4.289 -13.881 1.00 90.06 96 GLY A CA 1
ATOM 750 C C . GLY A 1 96 ? 17.466 -4.051 -12.376 1.00 90.06 96 GLY A C 1
ATOM 751 O O . GLY A 1 96 ? 16.535 -4.361 -11.636 1.00 90.06 96 GLY A O 1
ATOM 752 N N . ASN A 1 97 ? 18.587 -3.497 -11.900 1.00 93.44 97 ASN A N 1
ATOM 753 C CA . ASN A 1 97 ? 18.732 -3.095 -10.497 1.00 93.44 97 ASN A CA 1
ATOM 754 C C . ASN A 1 97 ? 18.082 -1.738 -10.198 1.00 93.44 97 ASN A C 1
ATOM 756 O O . ASN A 1 97 ? 17.849 -1.442 -9.033 1.00 93.44 97 ASN A O 1
ATOM 760 N N . ARG A 1 98 ? 17.775 -0.937 -11.224 1.00 96.44 98 ARG A N 1
ATOM 761 C CA . ARG A 1 98 ? 16.998 0.298 -11.097 1.00 96.44 98 ARG A CA 1
ATOM 762 C C . ARG A 1 98 ? 15.853 0.277 -12.095 1.00 96.44 98 ARG A C 1
ATOM 764 O O . ARG A 1 98 ? 16.064 -0.054 -13.260 1.00 96.44 98 ARG A O 1
ATOM 771 N N . LEU A 1 99 ? 14.653 0.635 -11.664 1.00 96.62 99 LEU A N 1
ATOM 772 C CA . LEU A 1 99 ? 13.481 0.736 -12.527 1.00 96.62 99 LEU A CA 1
ATOM 773 C C . LEU A 1 99 ? 13.049 2.188 -12.630 1.00 96.62 99 LEU A C 1
ATOM 775 O O . LEU A 1 99 ? 12.997 2.897 -11.627 1.00 96.62 99 LEU A O 1
ATOM 779 N N . GLN A 1 100 ? 12.712 2.597 -13.845 1.00 97.12 100 GLN A N 1
ATOM 780 C CA . GLN A 1 100 ? 12.043 3.851 -14.140 1.00 97.12 100 GLN A CA 1
ATOM 781 C C . GLN A 1 100 ? 10.600 3.550 -14.546 1.00 97.12 100 GLN A C 1
ATOM 783 O O . GLN A 1 100 ? 10.364 2.839 -15.525 1.00 97.12 100 GLN A O 1
ATOM 788 N N . LEU A 1 101 ? 9.647 4.081 -13.787 1.00 97.12 101 LEU A N 1
ATOM 789 C CA . LEU A 1 101 ? 8.221 4.034 -14.079 1.00 97.12 101 LEU A CA 1
ATOM 790 C C . LEU A 1 101 ? 7.788 5.402 -14.603 1.00 97.12 101 LEU A C 1
ATOM 792 O O . LEU A 1 101 ? 7.706 6.363 -13.842 1.00 97.12 101 LEU A O 1
ATOM 796 N N . ASP A 1 102 ? 7.492 5.475 -15.895 1.00 96.81 102 ASP A N 1
ATOM 797 C CA . ASP A 1 102 ? 6.908 6.658 -16.516 1.00 96.81 102 ASP A CA 1
ATOM 798 C C . ASP A 1 102 ? 5.385 6.546 -16.454 1.00 96.81 102 ASP A C 1
ATOM 800 O O . ASP A 1 102 ? 4.801 5.592 -16.974 1.00 96.81 102 ASP A O 1
ATOM 804 N N . LEU A 1 103 ? 4.740 7.507 -15.797 1.00 96.19 103 LEU A N 1
ATOM 805 C CA . LEU A 1 103 ? 3.298 7.552 -15.590 1.00 96.19 103 LEU A CA 1
ATOM 806 C C . LEU A 1 103 ? 2.750 8.851 -16.182 1.00 96.19 103 LEU A C 1
ATOM 808 O O . LEU A 1 103 ? 3.214 9.930 -15.831 1.00 96.19 103 LEU A O 1
ATOM 812 N N . CYS A 1 104 ? 1.743 8.751 -17.047 1.00 96.31 104 CYS A N 1
ATOM 813 C CA . CYS A 1 104 ? 1.004 9.903 -17.565 1.00 96.31 104 CYS A CA 1
ATOM 814 C C . CYS A 1 104 ? -0.480 9.715 -17.292 1.00 96.31 104 CYS A C 1
ATOM 816 O O . CYS A 1 104 ? -1.044 8.712 -17.726 1.00 96.31 104 CYS A O 1
ATOM 818 N N .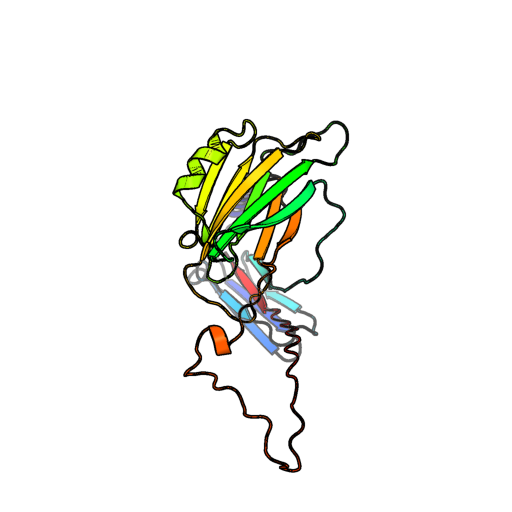 CYS A 1 105 ? -1.112 10.674 -16.621 1.00 95.62 105 CYS A N 1
ATOM 819 C CA . CYS A 1 105 ? -2.510 10.585 -16.214 1.00 95.62 105 CYS A CA 1
ATOM 820 C C . CYS A 1 105 ? -3.304 11.834 -16.602 1.00 95.62 105 CYS A C 1
ATOM 822 O O . CYS A 1 105 ? -2.804 12.950 -16.484 1.00 95.62 105 CYS A O 1
ATOM 824 N N . ASN A 1 106 ? -4.555 11.656 -17.023 1.00 95.25 106 ASN A N 1
ATOM 825 C CA . ASN A 1 106 ? -5.496 12.744 -17.279 1.00 95.25 106 ASN A CA 1
ATOM 826 C C . ASN A 1 106 ? -6.913 12.425 -16.782 1.00 95.25 106 ASN A C 1
ATOM 828 O O . ASN A 1 106 ? -7.264 11.273 -16.518 1.00 95.25 106 ASN A O 1
ATOM 832 N N . TYR A 1 107 ? -7.728 13.472 -16.668 1.00 95.44 107 TYR A N 1
ATOM 833 C CA . TYR A 1 107 ? -9.144 13.384 -16.335 1.00 95.44 107 TYR A CA 1
ATOM 834 C C . TYR A 1 107 ? -9.980 13.334 -17.616 1.00 95.44 107 TYR A C 1
ATOM 836 O O . TYR A 1 107 ? -9.818 14.172 -18.504 1.00 95.44 107 TYR A O 1
ATOM 844 N N . THR A 1 108 ? -10.860 12.342 -17.737 1.00 93.69 108 THR A N 1
ATO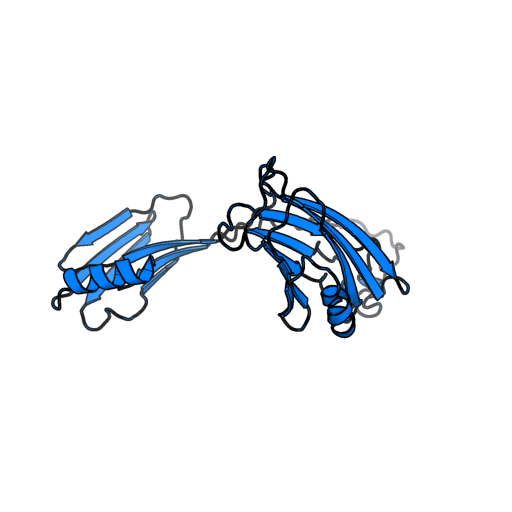M 845 C CA . THR A 1 108 ? -11.541 12.022 -19.004 1.00 93.69 108 THR A CA 1
ATOM 846 C C . THR A 1 108 ? -12.929 12.644 -19.147 1.00 93.69 108 THR A C 1
ATOM 848 O O . THR A 1 108 ? -13.493 12.596 -20.242 1.00 93.69 108 THR A O 1
ATOM 851 N N . LYS A 1 109 ? -13.501 13.263 -18.099 1.00 92.00 109 LYS A N 1
ATOM 852 C CA . LYS A 1 109 ? -14.769 14.003 -18.255 1.00 92.00 109 LYS A CA 1
ATOM 853 C C . LYS A 1 109 ? -14.544 15.270 -19.074 1.00 92.00 109 LYS A C 1
ATOM 855 O O . LYS A 1 109 ? -13.662 16.070 -18.772 1.00 92.00 109 LYS A O 1
ATOM 860 N N . LEU A 1 110 ? -15.398 15.457 -20.077 1.00 87.44 110 LEU A N 1
ATOM 861 C CA . LEU A 1 110 ? -15.375 16.615 -20.965 1.00 87.44 110 LEU A CA 1
ATOM 862 C C . LEU A 1 110 ? -15.567 17.923 -20.180 1.00 87.44 110 LEU A C 1
ATOM 864 O O . LEU A 1 110 ? -16.437 17.994 -19.313 1.00 87.44 110 LEU A O 1
ATOM 868 N N . ASP A 1 111 ? -14.753 18.935 -20.497 1.00 85.06 111 ASP A N 1
ATOM 869 C CA . ASP A 1 111 ? -14.796 20.297 -19.935 1.00 85.06 111 ASP A CA 1
ATOM 870 C C . ASP A 1 111 ? -14.804 20.374 -18.397 1.00 85.06 111 ASP A C 1
ATOM 872 O O . ASP A 1 111 ? -15.279 21.343 -17.803 1.00 85.06 111 ASP A O 1
ATOM 876 N N . SER A 1 112 ? -14.242 19.360 -17.737 1.00 92.12 112 SER A N 1
ATOM 877 C CA . SER A 1 112 ? -14.125 19.288 -16.283 1.00 92.12 112 SER A CA 1
ATOM 878 C C . SER A 1 112 ? -12.694 18.963 -15.872 1.00 92.12 112 SER A C 1
ATOM 880 O O . SER A 1 112 ? -11.899 18.419 -16.637 1.00 92.12 112 SER A O 1
ATOM 882 N N . ARG A 1 113 ? -12.368 19.280 -14.622 1.00 93.88 113 ARG A N 1
ATOM 883 C CA . ARG A 1 113 ? -11.179 18.777 -13.924 1.00 93.88 113 ARG A CA 1
ATOM 884 C C . ARG A 1 113 ? -11.640 17.917 -12.750 1.00 93.88 113 ARG A C 1
ATOM 886 O O . ARG A 1 113 ? -12.804 18.016 -12.350 1.00 93.88 113 ARG A O 1
ATOM 893 N N . SER A 1 114 ? -10.753 17.090 -12.211 1.00 94.25 114 SER A N 1
ATOM 894 C CA . SER A 1 114 ? -10.952 16.512 -10.880 1.00 94.25 114 SER A CA 1
ATOM 895 C C . SER A 1 114 ? -10.895 17.608 -9.806 1.00 94.25 114 SER A C 1
ATOM 897 O O . SER A 1 114 ? -10.565 18.761 -10.092 1.00 94.25 114 SER A O 1
ATOM 899 N N . ASN A 1 115 ? -11.143 17.258 -8.548 1.00 94.50 115 ASN A N 1
ATOM 900 C CA . ASN A 1 115 ? -10.628 18.042 -7.427 1.00 94.50 115 ASN A CA 1
ATOM 901 C C . ASN A 1 115 ? -9.131 17.733 -7.229 1.00 94.50 115 ASN A C 1
ATOM 903 O O . ASN A 1 115 ? -8.455 17.275 -8.151 1.00 94.50 115 ASN A O 1
ATOM 907 N N . MET A 1 116 ? -8.595 17.947 -6.026 1.00 96.25 116 MET A N 1
ATOM 908 C CA . MET A 1 116 ? -7.273 17.423 -5.668 1.00 96.25 116 MET A CA 1
ATOM 909 C C . MET A 1 116 ? -7.249 15.907 -5.891 1.00 96.25 116 MET A C 1
ATOM 911 O O . MET A 1 116 ? -8.138 15.204 -5.409 1.00 96.25 116 MET A O 1
ATOM 915 N N . ALA A 1 117 ? -6.259 15.417 -6.627 1.00 96.69 117 ALA A N 1
ATOM 916 C CA . ALA A 1 117 ? -6.105 13.994 -6.897 1.00 96.69 117 ALA A CA 1
ATOM 917 C C . ALA A 1 117 ? -4.889 13.452 -6.146 1.00 96.69 117 ALA A C 1
ATOM 919 O O . ALA A 1 117 ? -3.913 14.172 -5.940 1.00 96.69 117 ALA A O 1
ATOM 920 N N . VAL A 1 118 ? -4.947 12.189 -5.740 1.00 97.44 118 VAL A N 1
ATOM 921 C CA . VAL A 1 118 ? -3.844 11.507 -5.061 1.00 97.44 118 VAL A CA 1
ATOM 922 C C . VAL A 1 118 ? -3.487 10.257 -5.842 1.00 97.44 118 VAL A C 1
ATOM 924 O O . VAL A 1 118 ? -4.374 9.462 -6.159 1.00 97.44 118 VAL A O 1
ATOM 927 N N . ALA A 1 119 ? -2.202 10.093 -6.159 1.00 97.19 119 ALA A N 1
ATOM 928 C CA . ALA A 1 119 ? -1.677 8.824 -6.635 1.00 97.19 119 ALA A CA 1
ATOM 929 C C . ALA A 1 119 ? -0.909 8.114 -5.520 1.00 97.19 119 ALA A C 1
ATOM 931 O O . ALA A 1 119 ? 0.033 8.669 -4.962 1.00 97.19 119 ALA A O 1
ATOM 932 N N . GLU A 1 120 ? -1.296 6.878 -5.241 1.00 97.38 120 GLU A N 1
ATOM 933 C CA . GLU A 1 120 ? -0.576 5.946 -4.380 1.00 97.38 120 GLU A CA 1
ATOM 934 C C . GLU A 1 120 ? 0.103 4.909 -5.276 1.00 97.38 120 GLU A C 1
ATOM 936 O O . GLU A 1 120 ? -0.556 4.205 -6.052 1.00 97.38 120 GLU A O 1
ATOM 941 N N . ILE A 1 121 ? 1.428 4.832 -5.201 1.00 97.75 121 ILE A N 1
ATOM 942 C CA . ILE A 1 121 ? 2.236 3.919 -6.003 1.00 97.75 121 ILE A CA 1
ATOM 943 C C . ILE A 1 121 ? 3.052 3.039 -5.070 1.00 97.75 121 ILE A C 1
ATOM 945 O O . ILE A 1 121 ? 3.903 3.525 -4.327 1.00 97.75 121 ILE A O 1
ATOM 949 N N . ASP A 1 122 ? 2.828 1.733 -5.147 1.00 98.00 122 ASP A N 1
ATOM 950 C CA . ASP A 1 122 ? 3.667 0.754 -4.471 1.00 98.00 122 ASP A CA 1
ATOM 951 C C . ASP A 1 122 ? 4.894 0.439 -5.335 1.00 98.00 122 ASP A C 1
ATOM 953 O O . ASP A 1 122 ? 4.800 0.313 -6.560 1.00 98.00 122 ASP A O 1
ATOM 957 N N . ALA A 1 123 ? 6.049 0.271 -4.700 1.00 97.75 123 ALA A N 1
ATOM 958 C CA . ALA A 1 123 ? 7.223 -0.325 -5.314 1.00 97.75 123 ALA A CA 1
ATOM 959 C C . ALA A 1 123 ? 7.008 -1.835 -5.514 1.00 97.75 123 ALA A C 1
ATOM 961 O O . ALA A 1 123 ? 6.254 -2.497 -4.795 1.00 97.75 123 ALA A O 1
ATOM 962 N N . LEU A 1 124 ? 7.707 -2.410 -6.489 1.00 97.00 124 LEU A N 1
ATOM 963 C CA . LEU A 1 124 ? 7.797 -3.861 -6.616 1.00 97.00 124 LEU A CA 1
ATOM 964 C C . LEU A 1 124 ? 8.505 -4.466 -5.396 1.00 97.00 124 LEU A C 1
ATOM 966 O O . LEU A 1 124 ? 9.444 -3.885 -4.858 1.00 97.00 124 LEU A O 1
ATOM 970 N N . SER A 1 125 ? 8.087 -5.656 -4.954 1.00 95.50 125 SER A N 1
ATOM 971 C CA . SER A 1 125 ? 8.681 -6.292 -3.769 1.00 95.50 125 SER A CA 1
ATOM 972 C C . SER A 1 125 ? 10.195 -6.469 -3.928 1.00 95.50 125 SER A C 1
ATOM 974 O O . SER A 1 125 ? 10.640 -7.119 -4.868 1.00 95.50 125 SER A O 1
ATOM 976 N N . GLY A 1 126 ? 10.984 -5.923 -3.003 1.00 94.75 126 GLY A N 1
ATOM 977 C CA . GLY A 1 126 ? 12.450 -5.913 -3.090 1.00 94.75 126 GLY A CA 1
ATOM 978 C C . GLY A 1 126 ? 13.041 -4.632 -3.682 1.00 94.75 126 GLY A C 1
ATOM 979 O O . GLY A 1 126 ? 14.260 -4.493 -3.680 1.00 94.75 126 GLY A O 1
ATOM 980 N N . PHE A 1 127 ? 12.211 -3.687 -4.124 1.00 97.06 127 PHE A N 1
ATOM 981 C CA . PHE A 1 127 ? 12.610 -2.351 -4.563 1.00 97.06 127 PHE A CA 1
ATOM 982 C C . PHE A 1 127 ? 12.162 -1.284 -3.557 1.00 97.06 127 PHE A C 1
ATOM 984 O O . PHE A 1 127 ? 11.173 -1.465 -2.847 1.00 97.06 127 PHE A O 1
ATOM 991 N N . ARG A 1 128 ? 12.888 -0.165 -3.517 1.00 97.88 128 ARG A N 1
ATOM 992 C CA . ARG A 1 128 ? 12.526 1.061 -2.791 1.00 97.88 128 ARG A CA 1
ATOM 993 C C . ARG A 1 128 ? 12.622 2.261 -3.721 1.00 97.88 128 ARG A C 1
ATOM 995 O O . ARG A 1 128 ? 13.414 2.233 -4.658 1.00 97.88 128 ARG A O 1
ATOM 1002 N N . PHE A 1 129 ? 11.819 3.288 -3.487 1.00 97.81 129 PHE A N 1
ATOM 1003 C CA . PHE A 1 129 ? 11.910 4.545 -4.220 1.00 97.81 129 PHE A CA 1
ATOM 1004 C C . PHE A 1 129 ? 13.209 5.279 -3.898 1.00 97.81 129 PHE A C 1
ATOM 1006 O O . PHE A 1 129 ? 13.670 5.284 -2.759 1.00 97.81 129 PHE A O 1
ATOM 1013 N N . ASP A 1 130 ? 13.777 5.916 -4.918 1.00 95.31 130 ASP A N 1
ATOM 1014 C CA . ASP A 1 130 ? 14.923 6.800 -4.752 1.00 95.31 130 ASP A CA 1
ATOM 1015 C C . ASP A 1 130 ? 14.444 8.159 -4.218 1.00 95.31 130 ASP A C 1
ATOM 1017 O O . ASP A 1 130 ? 13.886 8.977 -4.957 1.00 95.31 130 ASP A O 1
ATOM 1021 N N . GLY A 1 131 ? 14.635 8.385 -2.917 1.00 92.25 131 GLY A N 1
ATOM 1022 C CA . GLY A 1 131 ? 14.237 9.622 -2.247 1.00 92.25 131 GLY A CA 1
ATOM 1023 C C . GLY A 1 131 ? 14.968 10.868 -2.752 1.00 92.25 131 GLY A C 1
ATOM 1024 O O . GLY A 1 131 ? 14.406 11.961 -2.677 1.00 92.25 131 GLY A O 1
ATOM 1025 N N . ASP A 1 132 ? 16.163 10.725 -3.333 1.00 91.88 132 ASP A N 1
ATOM 1026 C CA . ASP A 1 132 ? 16.920 11.865 -3.860 1.00 91.88 132 ASP A CA 1
ATOM 1027 C C . ASP A 1 132 ? 16.258 12.439 -5.126 1.00 91.88 132 ASP A C 1
ATOM 1029 O O . ASP A 1 132 ? 16.343 13.640 -5.391 1.00 91.88 132 ASP A O 1
ATOM 1033 N N . GLN A 1 133 ? 15.527 11.604 -5.875 1.00 90.38 133 GLN A N 1
ATOM 1034 C CA . GLN A 1 133 ? 14.776 11.985 -7.080 1.00 90.38 133 GLN A CA 1
ATOM 1035 C C . GLN A 1 133 ? 13.413 12.625 -6.781 1.00 90.38 133 GLN A C 1
ATOM 1037 O O . GLN A 1 133 ? 12.743 13.112 -7.690 1.00 90.38 133 GLN A O 1
ATOM 1042 N N . LEU A 1 134 ? 12.987 12.661 -5.514 1.00 90.00 134 LEU A N 1
ATOM 1043 C CA . LEU A 1 134 ? 11.704 13.251 -5.123 1.00 90.00 134 LEU A CA 1
ATOM 1044 C C . LEU A 1 134 ? 11.647 14.757 -5.421 1.00 90.00 134 LEU A C 1
ATOM 1046 O O . LEU A 1 134 ? 10.588 15.282 -5.759 1.00 90.00 134 LEU A O 1
ATOM 1050 N N . ASN A 1 135 ? 12.788 15.443 -5.311 1.00 86.69 135 ASN A N 1
ATOM 1051 C CA . ASN A 1 135 ? 12.887 16.880 -5.565 1.00 86.69 135 ASN A CA 1
ATOM 1052 C C . ASN A 1 135 ? 12.630 17.221 -7.037 1.00 86.69 135 ASN A C 1
ATOM 1054 O O . ASN A 1 135 ? 11.973 18.220 -7.310 1.00 86.69 135 ASN A O 1
ATOM 1058 N N . ASP A 1 136 ? 13.061 16.360 -7.963 1.00 89.88 136 ASP A N 1
ATOM 1059 C CA . ASP A 1 136 ? 12.869 16.555 -9.406 1.00 89.88 136 ASP A CA 1
ATOM 1060 C C . ASP A 1 136 ? 11.376 16.512 -9.788 1.00 89.88 136 ASP A C 1
ATOM 1062 O O . ASP A 1 136 ? 10.952 17.113 -10.775 1.00 89.88 136 ASP A O 1
ATOM 1066 N N . LEU A 1 137 ? 10.541 15.842 -8.982 1.00 91.38 137 LEU A N 1
ATOM 1067 C CA . LEU A 1 137 ? 9.091 15.816 -9.185 1.00 91.38 137 LEU A CA 1
ATOM 1068 C C . LEU A 1 137 ? 8.423 17.153 -8.843 1.00 91.38 137 LEU A C 1
ATOM 1070 O O . LEU A 1 137 ? 7.376 17.466 -9.407 1.00 91.38 137 LEU A O 1
ATOM 1074 N N . MET A 1 138 ? 9.009 17.946 -7.941 1.00 85.25 138 MET A N 1
ATOM 1075 C CA . MET A 1 138 ? 8.426 19.217 -7.490 1.00 85.25 138 MET A CA 1
ATOM 1076 C C . MET A 1 138 ? 8.451 20.304 -8.576 1.00 85.25 138 MET A C 1
ATOM 1078 O O . MET A 1 138 ? 7.734 21.296 -8.458 1.00 85.25 138 MET A O 1
ATOM 1082 N N . ASP A 1 139 ? 9.220 20.106 -9.652 1.00 89.38 139 ASP A N 1
ATOM 1083 C CA . ASP A 1 139 ? 9.229 20.989 -10.825 1.00 89.38 139 ASP A CA 1
ATOM 1084 C C . ASP A 1 139 ? 7.972 20.827 -11.708 1.00 89.38 139 ASP A C 1
ATOM 1086 O O . ASP A 1 139 ? 7.709 21.645 -12.596 1.00 89.38 139 ASP A O 1
ATOM 1090 N N . ILE A 1 140 ? 7.160 19.788 -11.475 1.00 90.88 140 ILE A N 1
ATOM 1091 C CA . ILE A 1 140 ? 5.916 19.537 -12.211 1.00 90.88 140 ILE A CA 1
ATOM 1092 C C . ILE A 1 140 ? 4.816 20.458 -11.670 1.00 90.88 140 ILE A C 1
ATOM 1094 O O . ILE A 1 140 ? 4.347 20.286 -10.551 1.00 90.88 140 ILE A O 1
ATOM 1098 N N . SER A 1 141 ? 4.331 21.399 -12.488 1.00 87.50 141 SER A N 1
ATOM 1099 C CA . SER A 1 141 ? 3.401 22.458 -12.049 1.00 87.50 141 SER A CA 1
ATOM 1100 C C . SER A 1 141 ? 2.096 21.965 -11.410 1.00 87.50 141 SER A C 1
ATOM 1102 O O . SER A 1 141 ? 1.520 22.647 -10.561 1.00 87.50 141 SER A O 1
ATOM 1104 N N . ASP A 1 142 ? 1.596 20.805 -11.838 1.00 91.19 142 ASP A N 1
ATOM 1105 C CA . ASP A 1 142 ? 0.365 20.211 -11.308 1.00 91.19 142 ASP A CA 1
ATOM 1106 C C . ASP A 1 142 ? 0.604 19.291 -10.097 1.00 91.19 142 ASP A C 1
ATOM 1108 O O . ASP A 1 142 ? -0.370 18.842 -9.494 1.00 91.19 142 ASP A O 1
ATOM 1112 N N . LEU A 1 143 ? 1.856 19.035 -9.697 1.00 94.62 143 LEU A N 1
ATOM 1113 C CA . LEU A 1 143 ? 2.192 18.274 -8.493 1.00 94.62 143 LEU A CA 1
ATOM 1114 C C . LEU A 1 143 ? 2.431 19.228 -7.314 1.00 94.62 143 LEU A C 1
ATOM 1116 O O . LEU A 1 143 ? 3.311 20.080 -7.342 1.00 94.62 143 LEU A O 1
ATOM 1120 N N . GLN A 1 144 ? 1.639 19.085 -6.256 1.00 93.75 144 GLN A N 1
ATOM 1121 C CA . GLN A 1 144 ? 1.724 19.919 -5.058 1.00 93.75 144 GLN A CA 1
ATOM 1122 C C . GLN A 1 144 ? 2.679 19.339 -4.011 1.00 93.75 144 GLN A C 1
ATOM 1124 O O . GLN A 1 144 ? 3.313 20.086 -3.263 1.00 93.75 144 GLN A O 1
ATOM 1129 N N . ARG A 1 145 ? 2.719 18.009 -3.893 1.00 94.50 145 ARG A N 1
ATOM 1130 C CA . ARG A 1 145 ? 3.504 17.316 -2.870 1.00 94.50 145 ARG A CA 1
ATOM 1131 C C . ARG A 1 145 ? 3.796 15.885 -3.298 1.00 94.50 145 ARG A C 1
ATOM 1133 O O . ARG A 1 145 ? 2.971 15.248 -3.945 1.00 94.50 145 ARG A O 1
ATOM 1140 N N . ALA A 1 146 ? 4.939 15.376 -2.867 1.00 95.75 146 ALA A N 1
ATOM 1141 C CA . ALA A 1 146 ? 5.324 13.983 -2.986 1.00 95.75 146 ALA A CA 1
ATOM 1142 C C . ALA A 1 146 ? 5.895 13.518 -1.641 1.00 95.75 146 ALA A C 1
ATOM 1144 O O . ALA A 1 146 ? 6.639 14.256 -0.993 1.00 95.75 146 ALA A O 1
ATOM 1145 N N . GLU A 1 147 ? 5.498 12.331 -1.194 1.00 95.81 147 GLU A N 1
ATOM 1146 C CA . GLU A 1 147 ? 5.883 11.749 0.092 1.00 95.81 147 GLU A CA 1
ATOM 1147 C C . GLU A 1 147 ? 6.197 10.266 -0.070 1.00 95.81 147 GLU A C 1
ATOM 1149 O O . GLU A 1 147 ? 5.560 9.575 -0.866 1.00 95.81 147 GLU A O 1
ATOM 1154 N N . LEU A 1 148 ? 7.150 9.779 0.719 1.00 97.38 148 LEU A N 1
ATOM 1155 C CA . LEU A 1 148 ? 7.458 8.361 0.842 1.00 97.38 148 LEU A CA 1
ATOM 1156 C C . LEU A 1 148 ? 6.880 7.816 2.149 1.00 97.38 148 LEU A C 1
ATOM 1158 O O . LEU A 1 148 ? 6.901 8.488 3.179 1.00 97.38 148 LEU A O 1
ATOM 1162 N N . ASP A 1 149 ? 6.355 6.599 2.084 1.00 96.25 149 ASP A N 1
ATOM 1163 C CA . ASP A 1 149 ? 5.756 5.865 3.195 1.00 96.25 149 ASP A CA 1
ATOM 1164 C C . ASP A 1 149 ? 6.206 4.391 3.157 1.00 96.25 149 ASP A C 1
ATOM 1166 O O . ASP A 1 149 ? 6.801 3.929 2.177 1.00 96.25 149 ASP A O 1
ATOM 1170 N N . ASN A 1 150 ? 5.928 3.635 4.222 1.00 95.88 150 ASN A N 1
ATOM 1171 C CA . ASN A 1 150 ? 6.273 2.215 4.357 1.00 95.88 150 ASN A CA 1
ATOM 1172 C C . ASN A 1 150 ? 7.755 1.912 4.050 1.00 95.88 150 ASN A C 1
ATOM 1174 O O . ASN A 1 150 ? 8.054 1.046 3.228 1.00 95.88 150 ASN A O 1
ATOM 1178 N N . GLU A 1 151 ? 8.691 2.622 4.689 1.00 95.81 151 GLU A N 1
ATOM 1179 C CA . GLU A 1 151 ? 10.141 2.463 4.451 1.00 95.81 151 GLU A CA 1
ATOM 1180 C C . GLU A 1 151 ? 10.534 2.625 2.969 1.00 95.81 151 GLU A C 1
ATOM 1182 O O . GLU A 1 151 ? 11.238 1.786 2.398 1.00 95.81 151 GLU A O 1
ATOM 1187 N N . ASP A 1 152 ? 10.027 3.685 2.339 1.00 97.19 152 ASP A N 1
ATOM 1188 C CA . ASP A 1 152 ? 10.272 4.042 0.938 1.00 97.19 152 ASP A CA 1
ATOM 1189 C C . ASP A 1 152 ? 9.767 2.996 -0.071 1.00 97.19 152 ASP A C 1
ATOM 1191 O O . ASP A 1 152 ? 10.192 2.974 -1.225 1.00 97.19 152 ASP A O 1
ATOM 1195 N N . THR A 1 153 ? 8.845 2.115 0.333 1.00 97.56 153 THR A N 1
ATOM 1196 C CA . THR A 1 153 ? 8.197 1.144 -0.572 1.00 97.56 153 THR A CA 1
ATOM 1197 C C . THR A 1 153 ? 6.862 1.636 -1.121 1.00 97.56 153 THR A C 1
ATOM 1199 O O . THR A 1 153 ? 6.304 1.005 -2.017 1.00 97.56 153 THR A O 1
ATOM 1202 N N . ARG A 1 154 ? 6.358 2.772 -0.632 1.00 98.00 154 ARG A N 1
ATOM 1203 C CA . ARG A 1 154 ? 5.175 3.451 -1.162 1.00 98.00 154 ARG A CA 1
ATOM 1204 C C . ARG A 1 154 ? 5.473 4.922 -1.401 1.00 98.00 154 ARG A C 1
ATOM 1206 O O . ARG A 1 154 ? 6.064 5.577 -0.550 1.00 98.00 154 ARG A O 1
ATOM 1213 N N . MET A 1 155 ? 5.016 5.442 -2.533 1.00 97.06 155 MET A N 1
ATOM 1214 C CA . MET A 1 155 ? 5.050 6.862 -2.854 1.00 97.06 155 MET A CA 1
ATOM 1215 C C . MET A 1 155 ? 3.628 7.406 -2.974 1.00 97.06 155 MET A C 1
ATOM 1217 O O . MET A 1 155 ? 2.807 6.851 -3.703 1.00 97.06 155 MET A O 1
ATOM 1221 N N . ASN A 1 156 ? 3.369 8.514 -2.284 1.00 97.25 156 ASN A N 1
ATOM 1222 C CA . ASN A 1 156 ? 2.112 9.250 -2.324 1.00 97.25 156 ASN A CA 1
ATOM 1223 C C . ASN A 1 156 ? 2.343 10.596 -3.018 1.00 97.25 156 ASN A C 1
ATOM 1225 O O . ASN A 1 156 ? 3.159 11.404 -2.570 1.00 97.25 156 ASN A O 1
ATOM 1229 N N . LEU A 1 157 ? 1.626 10.839 -4.111 1.00 96.75 157 LEU A N 1
ATOM 1230 C CA . LEU A 1 157 ? 1.718 12.045 -4.931 1.00 96.75 157 LEU A CA 1
ATOM 1231 C C . LEU A 1 157 ? 0.402 12.813 -4.865 1.00 96.75 157 LEU A C 1
ATOM 1233 O O . LEU A 1 157 ? -0.655 12.246 -5.128 1.00 96.75 157 LEU A O 1
ATOM 1237 N N . TYR A 1 158 ? 0.466 14.102 -4.557 1.00 97.00 158 TYR A N 1
ATOM 1238 C CA . TYR A 1 158 ? -0.695 14.974 -4.419 1.00 97.00 158 TYR A CA 1
ATOM 1239 C C . TYR A 1 158 ? -0.708 15.974 -5.561 1.00 97.00 158 TYR A C 1
ATOM 1241 O O . TYR A 1 158 ? 0.200 16.798 -5.679 1.00 97.00 158 TYR A O 1
ATOM 1249 N N . PHE A 1 159 ? -1.746 15.920 -6.383 1.00 96.94 159 PHE A N 1
ATOM 1250 C CA . PHE A 1 159 ? -1.907 16.775 -7.546 1.00 96.94 159 PHE A CA 1
ATOM 1251 C C . PHE A 1 159 ? -2.945 17.860 -7.289 1.00 96.94 159 PHE A C 1
ATOM 1253 O O . PHE A 1 159 ? -4.002 17.621 -6.696 1.00 96.94 159 PHE A O 1
ATOM 1260 N N . ASN A 1 160 ? -2.686 19.034 -7.853 1.00 94.44 160 ASN A N 1
ATOM 1261 C CA . ASN A 1 160 ? -3.740 19.988 -8.166 1.00 94.44 160 ASN A CA 1
ATOM 1262 C C . ASN A 1 160 ? -4.785 19.335 -9.101 1.00 94.44 160 ASN A C 1
ATOM 1264 O O . ASN A 1 160 ? -4.498 18.310 -9.721 1.00 94.44 160 ASN A O 1
ATOM 1268 N N . PRO A 1 161 ? -5.994 19.915 -9.238 1.00 95.62 161 PRO A N 1
ATOM 1269 C CA . PRO A 1 161 ? -7.018 19.453 -10.178 1.00 95.62 161 PRO A CA 1
ATOM 1270 C C . PRO A 1 161 ? -6.479 18.957 -11.523 1.00 95.62 161 PRO A C 1
ATOM 1272 O O . PRO A 1 161 ? -6.030 19.756 -12.341 1.00 95.62 161 PRO A O 1
ATOM 1275 N N . ILE A 1 162 ? -6.558 17.658 -11.806 1.00 95.19 162 ILE A N 1
ATOM 1276 C CA . ILE A 1 162 ? -6.094 17.096 -13.079 1.00 95.19 162 ILE A CA 1
ATOM 1277 C C . ILE A 1 162 ? -7.175 17.356 -14.131 1.00 95.19 162 ILE A C 1
ATOM 1279 O O . ILE A 1 162 ? -8.360 17.118 -13.899 1.00 95.19 162 ILE A O 1
ATOM 1283 N N . GLY A 1 163 ? -6.777 17.908 -15.276 1.00 94.62 163 GLY A N 1
ATOM 1284 C CA . GLY A 1 163 ? -7.670 18.171 -16.405 1.00 94.62 163 GLY A CA 1
ATOM 1285 C C . GLY A 1 163 ? -7.504 17.163 -17.536 1.00 94.62 163 GLY A C 1
ATOM 1286 O O . GLY A 1 163 ? -6.902 16.105 -17.373 1.00 94.62 163 GLY A O 1
ATOM 1287 N N . SER A 1 164 ? -8.006 17.524 -18.715 1.00 93.38 164 SER A N 1
ATOM 1288 C CA . SER A 1 164 ? -7.859 16.719 -19.931 1.00 93.38 164 SER A CA 1
ATOM 1289 C C . SER A 1 164 ? -6.412 16.626 -20.427 1.00 93.38 164 SER A C 1
ATOM 1291 O O . SER A 1 164 ? -6.055 15.637 -21.070 1.00 93.38 164 SER A O 1
ATOM 1293 N N . THR A 1 165 ? -5.584 17.639 -20.138 1.00 93.56 165 THR A N 1
ATOM 1294 C CA . THR A 1 165 ? -4.146 17.642 -20.438 1.00 93.56 165 THR A CA 1
ATOM 1295 C C . THR A 1 165 ? -3.426 16.655 -19.515 1.00 93.56 165 THR A C 1
ATOM 1297 O O . THR A 1 165 ? -3.514 16.823 -18.298 1.00 93.56 165 THR A O 1
ATOM 1300 N N . PRO A 1 166 ? -2.720 15.644 -20.053 1.00 94.38 166 PRO A N 1
ATOM 1301 C CA . PRO A 1 166 ? -2.016 14.671 -19.229 1.00 94.38 166 PRO A CA 1
ATOM 1302 C C . PRO A 1 166 ? -0.883 15.285 -18.408 1.00 94.38 166 PRO A C 1
ATOM 1304 O O . PRO A 1 166 ? -0.059 16.028 -18.939 1.00 94.38 166 PRO A O 1
ATOM 1307 N N . VAL A 1 167 ? -0.819 14.910 -17.133 1.00 95.62 167 VAL A N 1
ATOM 1308 C CA . VAL A 1 167 ? 0.317 15.164 -16.243 1.00 95.62 167 VAL A CA 1
ATOM 1309 C C . VAL A 1 167 ? 1.212 13.932 -16.284 1.00 95.62 167 VAL A C 1
ATOM 1311 O O . VAL A 1 167 ? 0.752 12.828 -15.991 1.00 95.62 167 VAL A O 1
ATOM 1314 N N . CYS A 1 168 ? 2.469 14.119 -16.679 1.00 95.88 168 CYS A N 1
ATOM 1315 C CA . CYS A 1 168 ? 3.449 13.049 -16.841 1.00 95.88 168 CYS A CA 1
ATOM 1316 C C . CYS A 1 168 ? 4.589 13.195 -15.836 1.00 95.88 168 CYS A C 1
ATOM 1318 O O . CYS A 1 168 ? 5.070 14.302 -15.607 1.00 95.88 168 CYS A O 1
ATOM 1320 N N . LEU A 1 169 ? 5.040 12.074 -15.282 1.00 95.69 169 LEU A N 1
ATOM 1321 C CA . LEU A 1 169 ? 6.125 12.007 -14.310 1.00 95.69 169 LEU A CA 1
ATOM 1322 C C . LEU A 1 169 ? 6.912 10.704 -14.449 1.00 95.69 169 LEU A C 1
ATOM 1324 O O . LEU A 1 169 ? 6.386 9.699 -14.931 1.00 95.69 169 LEU A O 1
ATOM 1328 N N . SER A 1 170 ? 8.161 10.728 -13.996 1.00 95.62 170 SER A N 1
ATOM 1329 C CA . SER A 1 170 ? 9.051 9.567 -13.975 1.00 95.62 170 SER A CA 1
ATOM 1330 C C . SER A 1 170 ? 9.458 9.267 -12.540 1.00 95.62 170 SER A C 1
ATOM 1332 O O . SER A 1 170 ? 10.045 10.114 -11.875 1.00 95.62 170 SER A O 1
ATOM 1334 N N . LEU A 1 171 ? 9.167 8.056 -12.072 1.00 96.75 171 LEU A N 1
ATOM 1335 C CA . LEU A 1 171 ? 9.541 7.576 -10.743 1.00 96.75 171 LEU A CA 1
ATOM 1336 C C . LEU A 1 171 ? 10.687 6.583 -10.854 1.00 96.75 171 LEU A C 1
ATOM 1338 O O . LEU A 1 171 ? 10.669 5.719 -11.731 1.00 96.75 171 LEU A O 1
ATOM 1342 N N . TYR A 1 172 ? 11.646 6.661 -9.937 1.00 97.25 172 TYR A N 1
ATOM 1343 C CA . TYR A 1 172 ? 12.771 5.736 -9.890 1.00 97.25 172 TYR A CA 1
ATOM 1344 C C . TYR A 1 172 ? 12.721 4.881 -8.632 1.00 97.25 172 TYR A C 1
ATOM 1346 O O . TYR A 1 172 ? 12.453 5.376 -7.538 1.00 97.25 172 TYR A O 1
ATOM 1354 N N . THR A 1 173 ? 12.997 3.593 -8.803 1.00 97.38 173 THR A N 1
ATOM 1355 C CA . THR A 1 173 ? 13.150 2.647 -7.699 1.00 97.38 173 THR A CA 1
ATOM 1356 C C . THR A 1 173 ? 14.433 1.850 -7.868 1.00 97.38 173 THR A C 1
ATOM 1358 O O . THR A 1 173 ? 14.773 1.458 -8.984 1.00 97.38 173 THR A O 1
ATOM 1361 N N . ASP A 1 174 ? 15.126 1.580 -6.770 1.00 97.12 174 ASP A N 1
ATOM 1362 C CA . ASP A 1 174 ? 16.341 0.777 -6.732 1.00 97.12 174 ASP A CA 1
ATOM 1363 C C . ASP A 1 174 ? 16.086 -0.534 -5.987 1.00 97.12 174 ASP A C 1
ATOM 1365 O O . ASP A 1 174 ? 15.349 -0.599 -4.999 1.00 97.12 174 ASP A O 1
ATOM 1369 N N . MET A 1 175 ? 16.691 -1.609 -6.478 1.00 95.00 175 MET A N 1
ATOM 1370 C CA . MET A 1 175 ? 16.581 -2.925 -5.872 1.00 95.00 175 MET A CA 1
ATOM 1371 C C . MET A 1 175 ? 17.425 -2.998 -4.598 1.00 95.00 175 MET A C 1
ATOM 1373 O O . MET A 1 175 ? 18.639 -2.806 -4.624 1.00 95.00 175 MET A O 1
ATOM 1377 N N . VAL A 1 176 ? 16.784 -3.386 -3.502 1.00 94.88 176 VAL A N 1
ATOM 1378 C CA . VAL A 1 176 ? 17.406 -3.630 -2.195 1.00 94.88 176 VAL A CA 1
ATOM 1379 C C . VAL A 1 176 ? 17.527 -5.128 -1.914 1.00 94.88 176 VAL A C 1
ATOM 1381 O O . VAL A 1 176 ? 18.534 -5.580 -1.374 1.00 94.88 176 VAL A O 1
ATOM 1384 N N . TYR A 1 177 ? 16.529 -5.914 -2.327 1.00 91.25 177 TYR A N 1
ATOM 1385 C CA . TYR A 1 177 ? 16.502 -7.365 -2.151 1.00 91.25 177 TYR A CA 1
ATOM 1386 C C . TYR A 1 177 ? 16.135 -8.064 -3.454 1.00 91.25 177 TYR A C 1
ATOM 1388 O O . TYR A 1 177 ? 15.254 -7.622 -4.190 1.00 91.25 177 TYR A O 1
ATOM 1396 N N . GLN A 1 178 ? 16.781 -9.197 -3.719 1.00 88.94 178 GLN A N 1
ATOM 1397 C CA . GLN A 1 178 ? 16.421 -10.041 -4.851 1.00 88.94 178 GLN A CA 1
ATOM 1398 C C . GLN A 1 178 ? 15.208 -10.897 -4.492 1.00 88.94 178 GLN A C 1
ATOM 1400 O O . GLN A 1 178 ? 15.253 -11.666 -3.535 1.00 88.94 178 GLN A O 1
ATOM 1405 N N . ILE A 1 179 ? 14.136 -10.769 -5.272 1.00 90.31 179 ILE A N 1
ATOM 1406 C CA . ILE A 1 179 ? 12.892 -11.517 -5.086 1.00 90.31 179 ILE A CA 1
ATOM 1407 C C . ILE A 1 179 ? 12.594 -12.317 -6.355 1.00 90.31 179 ILE A C 1
ATOM 1409 O O . ILE A 1 179 ? 12.551 -11.768 -7.457 1.00 90.31 179 ILE A O 1
ATOM 1413 N N . SER A 1 180 ? 12.372 -13.618 -6.196 1.00 87.75 180 SER A N 1
ATOM 1414 C CA . SER A 1 180 ? 11.844 -14.503 -7.237 1.00 87.75 180 SER A CA 1
ATOM 1415 C C . SER A 1 180 ? 10.312 -14.497 -7.241 1.00 87.75 180 SER A C 1
ATOM 1417 O O . SER A 1 180 ? 9.696 -14.271 -6.202 1.00 87.75 180 SER A O 1
ATOM 1419 N N . GLU A 1 181 ? 9.691 -14.803 -8.384 1.00 87.06 181 GLU A N 1
A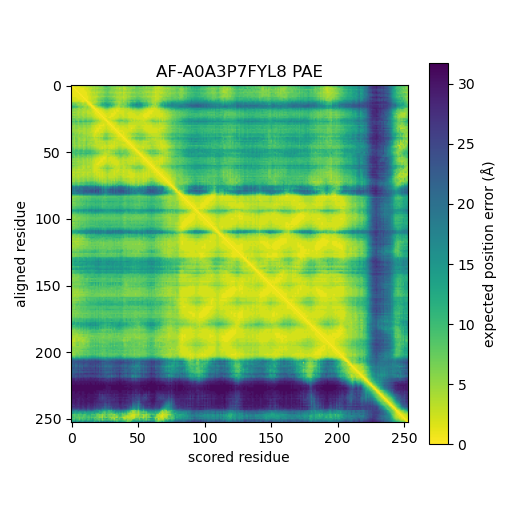TOM 1420 C CA . GLU A 1 181 ? 8.219 -14.882 -8.533 1.00 87.06 181 GLU A CA 1
ATOM 1421 C C . GLU A 1 181 ? 7.458 -13.624 -8.065 1.00 87.06 181 GLU A C 1
ATOM 1423 O O . GLU A 1 181 ? 6.346 -13.686 -7.531 1.00 87.06 181 GLU A O 1
ATOM 1428 N N . GLN A 1 182 ? 8.064 -12.459 -8.290 1.00 91.56 182 GLN A N 1
ATOM 1429 C CA . GLN A 1 182 ? 7.517 -11.165 -7.903 1.00 91.56 182 GLN A CA 1
ATOM 1430 C C . GLN A 1 182 ? 6.128 -10.927 -8.518 1.00 91.56 182 GLN A C 1
ATOM 1432 O O . GLN A 1 182 ? 5.903 -11.128 -9.714 1.00 91.56 182 GLN A O 1
ATOM 1437 N N . LYS A 1 183 ? 5.179 -10.489 -7.686 1.00 92.88 183 LYS A N 1
ATOM 1438 C CA . LYS A 1 183 ? 3.838 -10.098 -8.133 1.00 92.88 183 LYS A CA 1
ATOM 1439 C C . LYS A 1 183 ? 3.840 -8.656 -8.658 1.00 92.88 183 LYS A C 1
ATOM 1441 O O . LYS A 1 183 ? 4.691 -7.869 -8.246 1.00 92.88 183 LYS A O 1
ATOM 1446 N N . PRO A 1 184 ? 2.888 -8.293 -9.536 1.00 94.75 184 PRO A N 1
ATOM 1447 C CA . PRO A 1 184 ? 2.735 -6.912 -9.981 1.00 94.75 184 PRO A CA 1
ATOM 1448 C C . PRO A 1 184 ? 2.512 -5.945 -8.811 1.00 94.75 184 PRO A C 1
ATOM 1450 O O . PRO A 1 184 ? 1.732 -6.247 -7.907 1.00 94.75 184 PRO A O 1
ATOM 1453 N N . ALA A 1 185 ? 3.148 -4.776 -8.860 1.00 95.81 185 ALA A N 1
ATOM 1454 C CA . ALA A 1 185 ? 2.909 -3.680 -7.921 1.00 95.81 185 ALA A CA 1
ATOM 1455 C C . ALA A 1 185 ? 1.722 -2.822 -8.371 1.00 95.81 185 ALA A C 1
ATOM 1457 O O . ALA A 1 185 ? 1.388 -2.801 -9.559 1.00 95.81 185 ALA A O 1
ATOM 1458 N N . GLN A 1 186 ? 1.070 -2.134 -7.431 1.00 94.12 186 GLN A N 1
ATOM 1459 C CA . GLN A 1 186 ? -0.144 -1.356 -7.684 1.00 94.12 186 GLN A CA 1
ATOM 1460 C C . GLN A 1 186 ? 0.150 0.137 -7.863 1.00 94.12 186 GLN A C 1
ATOM 1462 O O . GLN A 1 186 ? 1.032 0.700 -7.223 1.00 94.12 186 GLN A O 1
ATOM 1467 N N . VAL A 1 187 ? -0.634 0.768 -8.733 1.00 95.19 187 VAL A N 1
ATOM 1468 C CA . VAL A 1 187 ? -0.743 2.217 -8.916 1.00 95.19 187 VAL A CA 1
ATOM 1469 C C . VAL A 1 187 ? -2.226 2.552 -8.822 1.00 95.19 187 VAL A C 1
ATOM 1471 O O . VAL A 1 187 ? -3.036 2.025 -9.593 1.00 95.19 187 VAL A O 1
ATOM 1474 N N . VAL A 1 188 ? -2.586 3.424 -7.891 1.00 94.81 188 VAL A N 1
ATOM 1475 C CA . VAL A 1 188 ? -3.953 3.902 -7.688 1.00 94.81 188 VAL A CA 1
ATOM 1476 C C . VAL A 1 188 ? -3.941 5.413 -7.829 1.00 94.81 188 VAL A C 1
ATOM 1478 O O . VAL A 1 188 ? -3.166 6.064 -7.150 1.00 94.81 188 VAL A O 1
ATOM 1481 N N . LEU A 1 189 ? -4.791 5.973 -8.685 1.00 95.75 189 LEU A N 1
ATOM 1482 C CA . LEU A 1 189 ? -5.033 7.415 -8.765 1.00 95.75 189 LEU A CA 1
ATOM 1483 C C . LEU A 1 189 ? -6.509 7.667 -8.483 1.00 95.75 189 LEU A C 1
ATOM 1485 O O . LEU A 1 189 ? -7.357 7.059 -9.133 1.00 95.75 189 LEU A O 1
ATOM 1489 N N . PHE A 1 190 ? -6.816 8.557 -7.547 1.00 95.25 190 PHE A N 1
ATOM 1490 C CA . PHE A 1 190 ? -8.189 8.852 -7.143 1.00 95.25 190 PHE A CA 1
ATOM 1491 C C . PHE A 1 190 ? -8.410 10.334 -6.846 1.00 95.25 190 PHE A C 1
ATOM 1493 O O . PHE A 1 190 ? -7.477 11.063 -6.512 1.00 95.25 190 PHE A O 1
ATOM 1500 N N . ASP A 1 191 ? -9.661 10.780 -6.959 1.00 95.75 191 ASP A N 1
ATOM 1501 C CA . ASP A 1 191 ? -10.077 12.095 -6.472 1.00 95.75 191 ASP A CA 1
ATOM 1502 C C . ASP A 1 191 ? -10.170 12.061 -4.941 1.00 95.75 191 ASP A C 1
ATOM 1504 O O . ASP A 1 191 ? -10.882 11.240 -4.365 1.00 95.75 191 ASP A O 1
ATOM 1508 N N . TYR A 1 192 ? -9.450 12.955 -4.266 1.00 96.19 192 TYR A N 1
ATOM 1509 C CA . TYR A 1 192 ? -9.363 12.979 -2.806 1.00 96.19 192 TYR A CA 1
ATOM 1510 C C . TYR A 1 192 ? -10.719 13.207 -2.123 1.00 96.19 192 TYR A C 1
ATOM 1512 O O . TYR A 1 192 ? -10.957 12.705 -1.024 1.00 96.19 192 TYR A O 1
ATOM 1520 N N . TYR A 1 193 ? -11.610 13.973 -2.756 1.00 94.88 193 TYR A N 1
ATOM 1521 C CA . TYR A 1 193 ? -12.923 14.306 -2.201 1.00 94.88 193 TYR A CA 1
ATOM 1522 C C . TYR A 1 193 ? -14.025 13.353 -2.675 1.00 94.88 193 TYR A C 1
ATOM 1524 O O . TYR A 1 193 ? -15.089 13.314 -2.056 1.00 94.88 193 TYR A O 1
ATOM 1532 N N . ASP A 1 194 ? -13.769 12.574 -3.728 1.00 93.38 194 ASP A N 1
ATOM 1533 C CA . ASP A 1 194 ? -14.652 11.516 -4.223 1.00 93.38 194 ASP A CA 1
ATOM 1534 C C . ASP A 1 194 ? -13.857 10.251 -4.621 1.00 93.38 194 ASP A C 1
ATOM 1536 O O . ASP A 1 194 ? -13.667 9.982 -5.812 1.00 93.38 194 ASP A O 1
ATOM 1540 N N . PRO A 1 195 ? -13.396 9.438 -3.645 1.00 91.75 195 PRO A N 1
ATOM 1541 C CA . PRO A 1 195 ? -12.536 8.275 -3.900 1.00 91.75 195 PRO A CA 1
ATOM 1542 C C . PRO A 1 195 ? -13.177 7.165 -4.749 1.00 91.75 195 PRO A C 1
ATOM 1544 O O . PRO A 1 195 ? -12.499 6.216 -5.154 1.00 91.75 195 PRO A O 1
ATOM 1547 N N . GLU A 1 196 ? -14.486 7.238 -5.020 1.00 89.31 196 GLU A N 1
ATOM 1548 C CA . GLU A 1 196 ? -15.133 6.338 -5.978 1.00 89.31 196 GLU A CA 1
ATOM 1549 C C . GLU A 1 196 ? -14.674 6.613 -7.417 1.00 89.31 196 GLU A C 1
ATOM 1551 O O . GLU A 1 196 ? -14.634 5.689 -8.238 1.00 89.31 196 GLU A O 1
ATOM 1556 N N . GLN A 1 197 ? -14.272 7.854 -7.708 1.00 91.19 197 GLN A N 1
ATOM 1557 C CA . GLN A 1 197 ? -13.612 8.243 -8.947 1.00 91.19 197 GLN A CA 1
ATOM 1558 C C . GLN A 1 197 ? -12.122 7.915 -8.850 1.00 91.19 197 GLN A C 1
ATOM 1560 O O . GLN A 1 197 ? -11.310 8.732 -8.421 1.00 91.19 197 GLN A O 1
ATOM 1565 N N . GLN A 1 198 ? -11.759 6.704 -9.261 1.00 92.62 198 GLN A N 1
ATOM 1566 C CA . GLN A 1 198 ? -10.382 6.229 -9.190 1.00 92.62 198 GLN A CA 1
ATOM 1567 C C . GLN A 1 198 ? -10.037 5.299 -10.343 1.00 92.62 198 GLN A C 1
ATOM 1569 O O . GLN A 1 198 ? -10.857 4.472 -10.726 1.00 92.62 198 GLN A O 1
ATOM 1574 N N . VAL A 1 199 ? -8.801 5.352 -10.824 1.00 92.81 199 VAL A N 1
ATOM 1575 C CA . VAL A 1 199 ? -8.228 4.341 -11.714 1.00 92.81 199 VAL A CA 1
ATOM 1576 C C . VAL A 1 199 ? -7.203 3.517 -10.947 1.00 92.81 199 VAL A C 1
ATOM 1578 O O . VAL A 1 199 ? -6.415 4.035 -10.157 1.00 92.81 199 VAL A O 1
ATOM 1581 N N . LYS A 1 200 ? -7.220 2.205 -11.179 1.00 92.38 200 LYS A N 1
ATOM 1582 C CA . LYS A 1 200 ? -6.276 1.257 -10.591 1.00 92.38 200 LYS A CA 1
ATOM 1583 C C . LYS A 1 200 ? -5.590 0.487 -11.698 1.00 92.38 200 LYS A C 1
ATOM 1585 O O . LYS A 1 200 ? -6.248 -0.070 -12.572 1.00 92.38 200 LYS A O 1
ATOM 1590 N N . THR A 1 201 ? -4.271 0.425 -11.649 1.00 91.25 201 THR A N 1
ATOM 1591 C CA . THR A 1 201 ? -3.464 -0.339 -12.597 1.00 91.25 201 THR A CA 1
ATOM 1592 C C . THR A 1 201 ? -2.315 -1.018 -11.867 1.00 91.25 201 THR A C 1
ATOM 1594 O O . THR A 1 201 ? -1.975 -0.663 -10.745 1.00 91.25 201 THR A O 1
ATOM 1597 N N . THR A 1 202 ? -1.699 -2.008 -12.504 1.00 94.06 202 THR A N 1
ATOM 1598 C CA . THR A 1 202 ? -0.524 -2.697 -11.965 1.00 94.06 202 THR A CA 1
ATOM 1599 C C . THR A 1 202 ? 0.648 -2.634 -12.928 1.00 94.06 202 THR A C 1
ATOM 1601 O O . THR A 1 202 ? 0.429 -2.545 -14.133 1.00 94.06 202 THR A O 1
ATOM 1604 N N . TYR A 1 203 ? 1.880 -2.735 -12.443 1.00 95.00 203 TYR A N 1
ATOM 1605 C CA . TYR A 1 203 ? 3.071 -2.821 -13.291 1.00 95.00 203 TYR A CA 1
ATOM 1606 C C . TYR A 1 203 ? 4.012 -3.937 -12.823 1.00 95.00 203 TYR A C 1
ATOM 1608 O O . TYR A 1 203 ? 3.942 -4.386 -11.680 1.00 95.00 203 TYR A O 1
ATOM 1616 N N . THR A 1 204 ? 4.861 -4.416 -13.730 1.00 95.12 204 THR A N 1
ATOM 1617 C CA . THR A 1 204 ? 5.840 -5.488 -13.496 1.00 95.12 204 THR A CA 1
ATOM 1618 C C . THR A 1 204 ? 7.171 -5.126 -14.140 1.00 95.12 204 THR A C 1
ATOM 1620 O O . THR A 1 204 ? 7.193 -4.441 -15.165 1.00 95.12 204 THR A O 1
ATOM 1623 N N . ALA A 1 205 ? 8.270 -5.643 -13.593 1.00 92.81 205 ALA A N 1
ATOM 1624 C CA . ALA A 1 205 ? 9.544 -5.691 -14.303 1.00 92.81 205 ALA A CA 1
ATOM 1625 C C . ALA A 1 205 ? 9.472 -6.711 -15.461 1.00 92.81 205 ALA A C 1
ATOM 1627 O O . ALA A 1 205 ? 8.694 -7.667 -15.417 1.00 92.81 205 ALA A O 1
ATOM 1628 N N . LYS A 1 206 ? 10.262 -6.494 -16.514 1.00 89.00 206 LYS A N 1
ATOM 1629 C CA . LYS A 1 206 ? 10.452 -7.432 -17.631 1.00 89.00 206 LYS A CA 1
ATOM 1630 C C . LYS A 1 206 ? 11.418 -8.550 -17.239 1.00 89.00 206 LYS A C 1
ATOM 1632 O O . LYS A 1 206 ? 11.205 -9.698 -17.623 1.00 89.00 206 LYS A O 1
ATOM 1637 N N . GLN A 1 207 ? 12.470 -8.226 -16.491 1.00 82.00 207 GLN A N 1
ATOM 1638 C CA . GLN A 1 207 ? 13.442 -9.195 -16.013 1.00 82.00 207 GLN A CA 1
ATOM 1639 C C . GLN A 1 207 ? 12.870 -9.993 -14.841 1.00 82.00 207 GLN A C 1
ATOM 1641 O O . GLN A 1 207 ? 12.609 -9.471 -13.759 1.00 82.00 207 GLN A O 1
ATOM 1646 N N . THR A 1 208 ? 12.725 -11.297 -15.044 1.00 79.62 208 THR A N 1
ATOM 1647 C CA . THR A 1 208 ? 12.389 -12.245 -13.980 1.00 79.62 208 THR A CA 1
ATOM 1648 C C . THR A 1 208 ? 13.664 -12.820 -13.379 1.00 79.62 208 THR A C 1
ATOM 1650 O O . THR A 1 208 ? 14.552 -13.240 -14.121 1.00 79.62 208 THR A O 1
ATOM 1653 N N . ARG A 1 209 ? 13.742 -12.890 -12.049 1.00 78.62 209 ARG A N 1
ATOM 1654 C CA . ARG A 1 209 ? 14.840 -13.554 -11.334 1.00 78.62 209 ARG A CA 1
ATOM 1655 C C . ARG A 1 209 ? 14.385 -14.935 -10.887 1.00 78.62 209 ARG A C 1
ATOM 1657 O O . ARG A 1 209 ? 13.306 -15.069 -10.304 1.00 78.62 209 ARG A O 1
ATOM 1664 N N . SER A 1 210 ? 15.172 -15.957 -11.207 1.00 78.81 210 SER A N 1
ATOM 1665 C CA . SER A 1 210 ? 14.872 -17.319 -10.774 1.00 78.81 210 SER A CA 1
ATOM 1666 C C . SER A 1 210 ? 15.257 -17.516 -9.305 1.00 78.81 210 SER A C 1
ATOM 1668 O O . SER A 1 210 ? 16.083 -16.783 -8.758 1.00 78.81 210 SER A O 1
ATOM 1670 N N . LEU A 1 211 ? 14.661 -18.517 -8.653 1.00 78.56 211 LEU A N 1
ATOM 1671 C CA . LEU A 1 211 ? 15.056 -18.920 -7.297 1.00 78.56 211 LEU A CA 1
ATOM 1672 C C . LEU A 1 211 ? 16.529 -19.353 -7.247 1.00 78.56 211 LEU A C 1
ATOM 1674 O O . LEU A 1 211 ? 17.214 -19.091 -6.260 1.00 78.56 211 LEU A O 1
ATOM 1678 N N . GLN A 1 212 ? 17.014 -19.968 -8.329 1.00 78.00 212 GLN A N 1
ATOM 1679 C CA . GLN A 1 212 ? 18.399 -20.407 -8.472 1.00 78.00 212 GLN A CA 1
ATOM 1680 C C . GLN A 1 212 ? 19.361 -19.217 -8.516 1.00 78.00 212 GLN A C 1
ATOM 1682 O O . GLN A 1 212 ? 20.399 -19.258 -7.866 1.00 78.00 212 GLN A O 1
ATOM 1687 N N . ASP A 1 213 ? 19.007 -18.149 -9.237 1.00 77.06 213 ASP A N 1
ATOM 1688 C CA . ASP A 1 213 ? 19.836 -16.939 -9.309 1.00 77.06 213 ASP A CA 1
ATOM 1689 C C . ASP A 1 213 ? 19.861 -16.192 -7.969 1.00 77.06 213 ASP A C 1
ATOM 1691 O O . ASP A 1 213 ? 20.878 -15.603 -7.607 1.00 77.06 213 ASP A O 1
ATOM 1695 N N . ALA A 1 214 ? 18.746 -16.223 -7.229 1.00 75.06 214 ALA A N 1
ATOM 1696 C CA . ALA A 1 214 ? 18.611 -15.539 -5.946 1.00 75.06 214 ALA A CA 1
ATOM 1697 C C . ALA A 1 214 ? 19.344 -16.261 -4.798 1.00 75.06 214 ALA A C 1
ATOM 1699 O O . ALA A 1 214 ? 19.973 -15.605 -3.969 1.00 75.06 214 ALA A O 1
ATOM 1700 N N . CYS A 1 215 ? 19.279 -17.598 -4.736 1.00 78.19 215 CYS A N 1
ATOM 1701 C CA . CYS A 1 215 ? 20.113 -18.402 -3.836 1.00 78.19 215 CYS A CA 1
ATOM 1702 C C . CYS A 1 215 ? 20.499 -19.749 -4.481 1.00 78.19 215 CYS A C 1
ATOM 1704 O O . CYS A 1 215 ? 19.771 -20.737 -4.320 1.00 78.19 215 CYS A O 1
ATOM 1706 N N . PRO A 1 216 ? 21.675 -19.832 -5.131 1.00 76.44 216 PRO A N 1
ATOM 1707 C CA . PRO A 1 216 ? 22.146 -21.066 -5.760 1.00 76.44 216 PRO A CA 1
ATOM 1708 C C . PRO A 1 216 ? 22.340 -22.220 -4.768 1.00 76.44 216 PRO A C 1
ATOM 1710 O O . PRO A 1 216 ? 22.063 -23.371 -5.093 1.00 76.44 216 PRO A O 1
ATOM 1713 N N . GLU A 1 217 ? 22.799 -21.915 -3.549 1.00 82.56 217 GLU A N 1
ATOM 1714 C CA . GLU A 1 217 ? 23.027 -22.915 -2.494 1.00 82.56 217 GLU A CA 1
ATOM 1715 C C . GLU A 1 217 ? 21.722 -23.521 -1.978 1.00 82.56 217 GLU A C 1
ATOM 1717 O O . GLU A 1 217 ? 21.663 -24.695 -1.616 1.00 82.56 217 GLU A O 1
ATOM 1722 N N . CYS A 1 218 ? 20.671 -22.711 -1.940 1.00 82.50 218 CYS A N 1
ATOM 1723 C CA . CYS A 1 218 ? 19.411 -23.093 -1.344 1.00 82.50 218 CYS A CA 1
ATOM 1724 C C . CYS A 1 218 ? 18.474 -23.782 -2.368 1.00 82.50 218 CYS A C 1
ATOM 1726 O O . CYS A 1 218 ? 17.654 -24.618 -1.988 1.00 82.50 218 CYS A O 1
ATOM 1728 N N . TRP A 1 219 ? 18.608 -23.459 -3.665 1.00 77.94 219 TRP A N 1
ATOM 1729 C CA . TRP A 1 219 ? 17.862 -24.063 -4.780 1.00 77.94 219 TRP A CA 1
ATOM 1730 C C . TRP A 1 219 ? 18.827 -24.644 -5.830 1.00 77.94 219 TRP A C 1
ATOM 1732 O O . TRP A 1 219 ? 18.952 -24.084 -6.920 1.00 77.94 219 TRP A O 1
ATOM 1742 N N . PRO A 1 220 ? 19.508 -25.771 -5.549 1.00 75.12 220 PRO A N 1
ATOM 1743 C CA . PRO A 1 220 ? 20.381 -26.403 -6.531 1.00 75.12 220 PRO A CA 1
ATOM 1744 C C . PRO A 1 220 ? 19.577 -26.883 -7.748 1.00 75.12 220 PRO A C 1
ATOM 1746 O O . PRO A 1 220 ? 18.442 -27.355 -7.627 1.00 75.12 220 PRO A O 1
ATOM 1749 N N . ALA A 1 221 ? 20.164 -26.767 -8.941 1.00 71.19 221 ALA A N 1
ATOM 1750 C CA . ALA A 1 221 ? 19.554 -27.287 -10.157 1.00 71.19 221 ALA A CA 1
ATOM 1751 C C . ALA A 1 221 ? 19.401 -28.813 -10.050 1.00 71.19 221 ALA A C 1
ATOM 1753 O O . ALA A 1 221 ? 20.365 -29.521 -9.765 1.00 71.19 221 ALA A O 1
ATOM 1754 N N . VAL A 1 222 ? 18.195 -29.331 -10.293 1.00 70.62 222 VAL A N 1
ATOM 1755 C CA . VAL A 1 222 ? 17.994 -30.778 -10.429 1.00 70.62 222 VAL A CA 1
ATOM 1756 C C . VAL A 1 222 ? 18.633 -31.199 -11.751 1.00 70.62 222 VAL A C 1
ATOM 1758 O O . VAL A 1 222 ? 18.125 -30.858 -12.820 1.00 70.62 222 VAL A O 1
ATOM 1761 N N . GLU A 1 223 ? 19.762 -31.908 -11.696 1.00 58.41 223 GLU A N 1
ATOM 1762 C CA . GLU A 1 223 ? 20.382 -32.485 -12.889 1.00 58.41 223 GLU A CA 1
ATOM 1763 C C . GLU A 1 223 ? 19.395 -33.464 -13.543 1.00 58.41 223 GLU A C 1
ATOM 1765 O O . GLU A 1 223 ? 18.966 -34.448 -12.942 1.00 58.41 223 GLU A O 1
ATOM 1770 N N . ALA A 1 224 ? 18.998 -33.180 -14.785 1.00 54.66 224 ALA A N 1
ATOM 1771 C CA . ALA A 1 224 ? 17.988 -33.927 -15.537 1.00 54.66 224 ALA A CA 1
ATOM 1772 C C . ALA A 1 224 ? 18.505 -35.279 -16.068 1.00 54.66 224 ALA A C 1
ATOM 1774 O O . ALA A 1 224 ? 18.287 -35.623 -17.231 1.00 54.66 224 ALA A O 1
ATOM 1775 N N 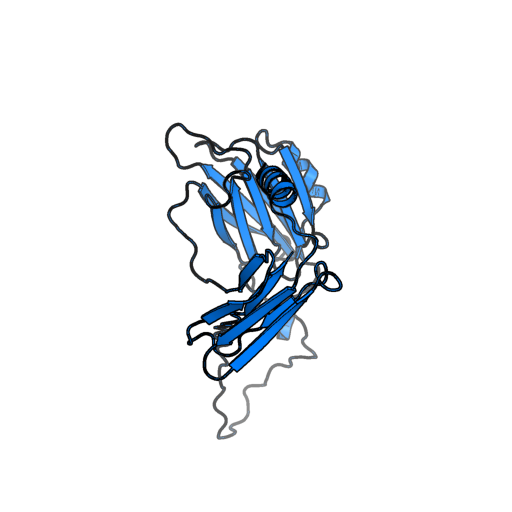. ASN A 1 225 ? 19.214 -36.044 -15.239 1.00 41.28 225 ASN A N 1
ATOM 1776 C CA . ASN A 1 225 ? 19.841 -37.288 -15.652 1.00 41.28 225 ASN A CA 1
ATOM 1777 C C . ASN A 1 225 ? 19.657 -38.401 -14.621 1.00 41.28 225 ASN A C 1
ATOM 1779 O O . ASN A 1 225 ? 20.625 -38.896 -14.070 1.00 41.28 225 ASN A O 1
ATOM 1783 N N . GLU A 1 226 ? 18.416 -38.840 -14.405 1.00 45.84 226 GLU A N 1
ATOM 1784 C CA . GLU A 1 226 ? 18.167 -40.224 -14.006 1.00 45.84 226 GLU A CA 1
ATOM 1785 C C . GLU A 1 226 ? 16.738 -40.647 -14.354 1.00 45.84 226 GLU A C 1
ATOM 1787 O O . GLU A 1 226 ? 15.743 -40.051 -13.941 1.00 45.84 226 GLU A O 1
ATOM 1792 N N . LYS A 1 227 ? 16.646 -41.708 -15.162 1.00 39.69 227 LYS A N 1
ATOM 1793 C CA . LYS A 1 227 ? 15.426 -42.473 -15.409 1.00 39.69 227 LYS A CA 1
ATOM 1794 C C . LYS A 1 227 ? 14.932 -43.032 -14.072 1.00 39.69 227 LYS A C 1
ATOM 1796 O O . LYS A 1 227 ? 15.308 -44.133 -13.690 1.00 39.69 227 LYS A O 1
ATOM 1801 N N . SER A 1 228 ? 14.079 -42.284 -13.387 1.00 45.25 228 SER A N 1
ATOM 1802 C CA . SER A 1 228 ? 13.366 -42.738 -12.201 1.00 45.25 228 SER A CA 1
ATOM 1803 C C . SER A 1 228 ? 11.873 -42.531 -12.417 1.00 45.25 228 SER A C 1
ATOM 1805 O O . SER A 1 228 ? 11.358 -41.429 -12.588 1.00 45.25 228 SER A O 1
ATOM 1807 N N . THR A 1 229 ? 11.199 -43.664 -12.508 1.00 36.81 229 THR A N 1
ATOM 1808 C CA . THR A 1 229 ? 9.759 -43.851 -12.596 1.00 36.81 229 THR A CA 1
ATOM 1809 C C . THR A 1 229 ? 9.007 -43.123 -11.477 1.00 36.81 229 THR A C 1
ATOM 1811 O O . THR A 1 229 ? 9.256 -43.384 -10.305 1.00 36.81 229 THR A O 1
ATOM 1814 N N . GLY A 1 230 ? 7.988 -42.334 -11.834 1.00 36.16 230 GLY A N 1
ATOM 1815 C CA . GLY A 1 230 ? 6.756 -42.291 -11.036 1.00 36.16 230 GLY A CA 1
ATOM 1816 C C . GLY A 1 230 ? 6.424 -41.047 -10.210 1.00 36.16 230 GLY A C 1
ATOM 1817 O O . GLY A 1 230 ? 5.538 -41.155 -9.369 1.00 36.16 230 GLY A O 1
ATOM 1818 N N . ILE A 1 231 ? 7.027 -39.875 -10.438 1.00 43.31 231 ILE A N 1
ATOM 1819 C CA . ILE A 1 231 ? 6.569 -38.639 -9.774 1.00 43.31 231 ILE A CA 1
ATOM 1820 C C . ILE A 1 231 ? 6.211 -37.593 -10.831 1.00 43.31 231 ILE A C 1
ATOM 1822 O O . ILE A 1 231 ? 7.075 -36.970 -11.441 1.00 43.31 231 ILE A O 1
ATOM 1826 N N . LEU A 1 232 ? 4.905 -37.429 -11.061 1.00 34.72 232 LEU A N 1
ATOM 1827 C CA . LEU A 1 232 ? 4.341 -36.279 -11.766 1.00 34.72 232 LEU A CA 1
ATOM 1828 C C . LEU A 1 232 ? 4.791 -35.011 -11.036 1.00 34.72 232 LEU A C 1
ATOM 1830 O O . LEU A 1 232 ? 4.479 -34.835 -9.858 1.00 34.72 232 LEU A O 1
ATOM 1834 N N . SER A 1 233 ? 5.508 -34.128 -11.732 1.00 38.84 233 SER A N 1
ATOM 1835 C CA . SER A 1 233 ? 5.747 -32.772 -11.256 1.00 38.84 233 SER A CA 1
ATOM 1836 C C . SER A 1 233 ? 4.395 -32.072 -11.142 1.00 38.84 233 SER A C 1
ATOM 1838 O O . SER A 1 233 ? 3.776 -31.665 -12.125 1.00 38.84 233 SER A O 1
ATOM 1840 N N . VAL A 1 234 ? 3.891 -31.980 -9.913 1.00 33.44 234 VAL A N 1
ATOM 1841 C CA . VAL A 1 234 ? 2.730 -31.156 -9.606 1.00 33.44 234 VAL A CA 1
ATOM 1842 C C . VAL A 1 234 ? 3.189 -29.716 -9.773 1.00 33.44 234 VAL A C 1
ATOM 1844 O O . VAL A 1 234 ? 3.845 -29.149 -8.902 1.00 33.44 234 VAL A O 1
ATOM 1847 N N . ARG A 1 235 ? 2.875 -29.130 -10.929 1.00 30.00 235 ARG A N 1
ATOM 1848 C CA . ARG A 1 235 ? 2.886 -27.682 -11.099 1.00 30.00 235 ARG A CA 1
ATOM 1849 C C . ARG A 1 235 ? 1.814 -27.161 -10.149 1.00 30.00 235 ARG A C 1
ATOM 1851 O O . ARG A 1 235 ? 0.626 -27.224 -10.452 1.00 30.00 235 ARG A O 1
ATOM 1858 N N . ALA A 1 236 ? 2.230 -26.742 -8.959 1.00 28.31 236 ALA A N 1
ATOM 1859 C CA . ALA A 1 236 ? 1.370 -26.008 -8.055 1.00 28.31 236 ALA A CA 1
ATOM 1860 C C . ALA A 1 236 ? 1.132 -24.638 -8.694 1.00 28.31 236 ALA A C 1
ATOM 1862 O O . ALA A 1 236 ? 1.833 -23.668 -8.423 1.00 28.31 236 ALA A O 1
ATOM 1863 N N . GLU A 1 237 ? 0.155 -24.563 -9.596 1.00 27.45 237 GLU A N 1
ATOM 1864 C CA . GLU A 1 237 ? -0.518 -23.303 -9.855 1.00 27.45 237 GLU A CA 1
ATOM 1865 C C . GLU A 1 237 ? -1.208 -22.940 -8.544 1.00 27.45 237 GLU A C 1
ATOM 1867 O O . GLU A 1 237 ? -2.302 -23.411 -8.234 1.00 27.45 237 GLU A O 1
ATOM 1872 N N . ALA A 1 238 ? -0.526 -22.137 -7.725 1.00 28.66 238 ALA A N 1
ATOM 1873 C CA . ALA A 1 238 ? -1.160 -21.417 -6.642 1.00 28.66 238 ALA A CA 1
ATOM 1874 C C . ALA A 1 238 ? -2.123 -20.403 -7.277 1.00 28.66 238 ALA A C 1
ATOM 1876 O O . ALA A 1 238 ? -1.837 -19.212 -7.386 1.00 28.66 238 ALA A O 1
ATOM 1877 N N . SER A 1 239 ? -3.277 -20.895 -7.731 1.00 26.73 239 SER A N 1
ATOM 1878 C CA . SER A 1 239 ? -4.476 -20.091 -7.877 1.00 26.73 239 SER A CA 1
ATOM 1879 C C . SER A 1 239 ? -4.893 -19.722 -6.462 1.00 26.73 239 SER A C 1
ATOM 1881 O O . SER A 1 239 ? -5.645 -20.428 -5.792 1.00 26.73 239 SER A O 1
ATOM 1883 N N . SER A 1 240 ? -4.317 -18.640 -5.948 1.00 30.38 240 SER A N 1
ATOM 1884 C CA . SER A 1 240 ? -4.765 -18.040 -4.707 1.00 30.38 240 SER A CA 1
ATOM 1885 C C . SER A 1 240 ? -6.076 -17.305 -4.981 1.00 30.38 240 SER A C 1
ATOM 1887 O O . SER A 1 240 ? -6.126 -16.077 -4.976 1.00 30.38 240 SER A O 1
ATOM 1889 N N . THR A 1 241 ? -7.171 -18.042 -5.174 1.00 28.00 241 THR A N 1
ATOM 1890 C CA . THR A 1 241 ? -8.479 -17.574 -4.707 1.00 28.00 241 THR A CA 1
ATOM 1891 C C . THR A 1 241 ? -8.437 -17.579 -3.183 1.00 28.00 241 THR A C 1
ATOM 1893 O O . THR A 1 241 ? -8.991 -18.452 -2.521 1.00 28.00 241 THR A O 1
ATOM 1896 N N . ILE A 1 242 ? -7.725 -16.606 -2.607 1.00 34.06 242 ILE A N 1
ATOM 1897 C CA . ILE A 1 242 ? -7.847 -16.271 -1.192 1.00 34.06 242 ILE A CA 1
ATOM 1898 C C . ILE A 1 242 ? -9.170 -15.521 -1.082 1.00 34.06 242 ILE A C 1
ATOM 1900 O O . ILE A 1 242 ? -9.232 -14.292 -1.113 1.00 34.06 242 ILE A O 1
ATOM 1904 N N . SER A 1 243 ? -10.259 -16.284 -0.974 1.00 37.44 243 SER A N 1
ATOM 1905 C CA . SER A 1 243 ? -11.526 -15.779 -0.452 1.00 37.44 243 SER A CA 1
ATOM 1906 C C . SER A 1 243 ? -11.355 -15.553 1.050 1.00 37.44 243 SER A C 1
ATOM 1908 O O . SER A 1 243 ? -11.918 -16.252 1.883 1.00 37.44 243 SER A O 1
ATOM 1910 N N . GLY A 1 244 ? -10.496 -14.599 1.404 1.00 41.06 244 GLY A N 1
ATOM 1911 C CA . GLY A 1 244 ? -10.315 -14.113 2.763 1.00 41.06 244 GLY A CA 1
ATOM 1912 C C . GLY A 1 244 ? -11.420 -13.129 3.112 1.00 41.06 244 GLY A C 1
ATOM 1913 O O . GLY A 1 244 ? -11.125 -11.998 3.486 1.00 41.06 244 GLY A O 1
ATOM 1914 N N . THR A 1 245 ? -12.681 -13.522 2.927 1.00 45.47 245 THR A N 1
ATOM 1915 C CA . THR A 1 245 ? -13.812 -12.722 3.376 1.00 45.47 245 THR A CA 1
ATOM 1916 C C . THR A 1 245 ? -13.924 -12.855 4.882 1.00 45.47 245 THR A C 1
ATOM 1918 O O . THR A 1 245 ? -14.334 -13.884 5.405 1.00 45.47 245 THR A O 1
ATOM 1921 N N . LYS A 1 246 ? -13.514 -11.819 5.609 1.00 54.72 246 LYS A N 1
ATOM 1922 C CA . LYS A 1 246 ? -13.803 -11.706 7.040 1.00 54.72 246 LYS A CA 1
ATOM 1923 C C . LYS A 1 246 ? -15.013 -10.805 7.189 1.00 54.72 246 LYS A C 1
ATOM 1925 O O . LYS A 1 246 ? -14.929 -9.652 6.785 1.00 54.72 246 LYS A O 1
ATOM 1930 N N . LEU A 1 247 ? -16.102 -11.325 7.755 1.00 48.78 247 LEU A N 1
ATOM 1931 C CA . LEU A 1 247 ? -17.206 -10.502 8.247 1.00 48.78 247 LEU A CA 1
ATOM 1932 C C . LEU A 1 247 ? -17.048 -10.311 9.751 1.00 48.78 247 LEU A C 1
ATOM 1934 O O . LEU A 1 247 ? -16.867 -11.288 10.481 1.00 48.78 247 LEU A O 1
ATOM 1938 N N . HIS A 1 248 ? -17.080 -9.069 10.212 1.00 54.94 248 HIS A N 1
ATOM 1939 C CA . HIS A 1 248 ? -17.078 -8.726 11.631 1.00 54.94 248 HIS A CA 1
ATOM 1940 C C . HIS A 1 248 ? -18.316 -7.893 11.920 1.00 54.94 248 HIS A C 1
ATOM 1942 O O . HIS A 1 248 ? -18.560 -6.892 11.250 1.00 54.94 248 HIS A O 1
ATOM 1948 N N . VAL A 1 249 ? -19.094 -8.299 12.916 1.00 52.31 249 VAL A N 1
ATOM 1949 C CA . VAL A 1 249 ? -20.071 -7.397 13.517 1.00 52.31 249 VAL A CA 1
ATOM 1950 C C . VAL A 1 249 ? -19.337 -6.615 14.588 1.00 52.31 249 VAL A C 1
ATOM 1952 O O . VAL A 1 249 ? -18.762 -7.220 15.488 1.00 52.31 249 VAL A O 1
ATOM 1955 N N . ILE A 1 250 ? -19.330 -5.295 14.467 1.00 57.72 250 ILE A N 1
ATOM 1956 C CA . ILE A 1 250 ? -18.781 -4.382 15.457 1.00 57.72 250 ILE A CA 1
ATOM 1957 C C . ILE A 1 250 ? -19.930 -3.621 16.091 1.00 57.72 250 ILE A C 1
ATOM 1959 O O . ILE A 1 250 ? -20.725 -2.994 15.396 1.00 57.72 250 ILE A O 1
ATOM 1963 N N . ILE A 1 251 ? -19.991 -3.657 17.412 1.00 50.84 251 ILE A N 1
ATOM 1964 C CA . ILE A 1 251 ? -20.927 -2.862 18.185 1.00 50.84 251 ILE A CA 1
ATOM 1965 C C . ILE A 1 251 ? -20.152 -1.701 18.821 1.00 50.84 251 ILE A C 1
ATOM 1967 O O . ILE A 1 251 ? -19.218 -1.915 19.597 1.00 50.84 251 ILE A O 1
ATOM 1971 N N . LEU A 1 252 ? -20.525 -0.481 18.433 1.00 51.06 252 LEU A N 1
ATOM 1972 C CA . LEU A 1 252 ? -20.030 0.790 18.964 1.00 51.06 252 LEU A CA 1
ATOM 1973 C C . LEU A 1 252 ? -21.165 1.517 19.696 1.00 51.06 252 LEU A C 1
ATOM 1975 O O . LEU A 1 252 ? -22.349 1.252 19.462 1.00 51.06 252 LEU A O 1
ATOM 1979 N N . PHE A 1 253 ? -20.787 2.446 20.565 1.00 46.91 253 PHE A N 1
ATOM 1980 C CA . PHE A 1 253 ? -21.674 3.123 21.503 1.00 46.91 253 PHE A CA 1
ATOM 1981 C C . PHE A 1 253 ? -21.487 4.637 21.449 1.00 46.91 253 PHE A C 1
ATOM 1983 O O . PHE A 1 253 ? -20.336 5.076 21.214 1.00 46.91 253 PHE A O 1
#

Solvent-accessible surface area (backbone atoms only — not comparable to full-atom values): 14926 Å² total; per-residue (Å²): 111,69,67,59,55,50,51,58,49,46,74,73,69,68,57,90,70,33,41,33,41,37,40,39,35,35,72,91,48,74,48,79,44,80,40,33,69,91,48,49,84,56,82,44,75,48,73,68,84,45,85,92,41,67,78,46,79,49,75,50,76,40,69,81,76,46,78,41,82,45,75,45,74,77,77,94,75,72,74,84,92,34,52,46,49,72,52,76,48,76,45,71,38,81,93,63,44,27,40,38,42,38,39,34,36,25,21,67,50,83,100,43,59,50,55,48,27,38,35,44,33,45,42,43,77,38,32,26,50,48,73,83,58,53,63,68,52,62,73,38,89,55,42,75,46,74,48,70,38,80,89,33,28,29,39,42,37,35,27,47,55,39,28,66,67,66,53,70,50,77,46,51,29,37,59,81,45,84,50,50,86,70,66,68,18,46,36,38,39,25,24,72,90,45,65,85,42,32,32,70,49,69,49,68,80,87,80,80,47,49,59,42,79,67,36,50,87,82,41,64,81,78,75,94,78,72,98,69,90,86,75,82,82,76,78,76,75,79,76,75,80,62,81,61,63,49,42,34,42,41,41,49,106